Protein AF-0000000083613437 (afdb_homodimer)

Foldseek 3Di:
DQWQDDQFKIWGFQDLVCLVLQLVQQCDQVQCPFPQAHRNDSVSSNVVSVVQVVVVVVVFKTKTFMATNVVRGGFWIWMWHRDDLVQLETEIDPTTGRPVCPPHCRVLVVCLRVLCCSCPPSNGFKYKYKGWPPPVVVVVVCVQLPWDWDDKAFQPDQHPVRDGTIMTMTMDGNVCCVVSSVSSVVVSVD/DQWQDDQFKIWGFQDLVCLVLQLVQQCDQVQCVFPQAHRNDSVSSNVVSVVQVVVVVVVFKTKTFMATNVVRGGFWIWMWHRDDLVQLETEIDPTTGRPVCPPHCRVLVVCLRVLCCSCPPSNGFKYKYKGWPPPVVVVVVCVQLPWDWDDKAFQPDQHPVRDGTIMTMTMDGNVCCVVSSVSSVVVSVD

Solvent-accessible surface area (backbone atoms only — not comparable to full-atom values): 20168 Å² total; per-residue (Å²): 133,78,67,47,69,63,88,62,40,32,38,34,71,61,56,84,87,44,35,64,52,49,28,70,30,45,60,42,74,79,67,33,74,88,46,92,57,71,42,80,44,67,65,40,25,42,52,50,52,52,50,45,53,56,41,30,74,71,63,36,30,48,44,26,32,32,26,35,56,86,79,69,38,56,39,32,33,34,26,42,30,72,43,35,77,88,34,25,31,31,26,55,43,83,65,47,56,24,72,92,51,60,96,50,67,57,63,60,51,52,49,51,52,50,50,47,42,40,45,73,69,71,55,24,39,21,38,33,38,68,44,52,66,82,42,56,69,57,51,52,54,46,44,68,55,57,37,42,79,38,36,48,45,68,46,53,33,50,44,92,89,66,48,74,32,33,34,36,37,29,35,47,38,50,89,48,40,68,61,33,50,52,52,41,53,52,60,70,71,100,132,79,67,47,71,63,89,62,40,32,39,34,71,60,57,84,86,45,36,65,51,48,28,70,30,44,60,43,74,77,67,30,76,88,47,93,58,71,42,81,44,65,65,38,25,41,54,51,52,52,51,45,53,56,40,30,73,72,63,35,29,48,44,25,33,31,26,35,54,86,78,69,39,54,40,32,34,34,26,43,30,74,43,36,76,88,33,24,31,31,24,54,42,81,64,46,54,26,73,93,51,61,97,50,69,56,61,60,51,51,49,50,52,50,51,46,42,40,44,74,68,70,55,24,40,20,40,32,37,68,44,52,66,82,42,57,69,58,53,51,54,46,45,70,55,58,37,42,78,37,37,49,43,69,46,55,34,50,43,92,88,66,47,74,32,34,35,34,36,29,35,46,38,50,88,47,40,67,62,34,49,53,53,39,53,53,60,69,71,99

Secondary structure (DSSP, 8-state):
-PPEE-SSEEEEE--GGGHHHHHHHH--GGGGTTSS----SHHHHHHHHHHHHHHHHHTS-EEEEEEETTT--EEEEEEEEEEEGGGTEEEEEEEEE-GGGTTSSHHHHHHHHHHHIIIIIS--SEEEEEEETT-HHHHHHHHHTTPEEEEEEEEEEE-TTSPEEEEEEEEEETTTHHHHHHHHHHHHT-/-PPEE-SSEEEEE--GGGHHHHHHHH--GGGGTTSS----SHHHHHHHHHHHHHHHHHTS-EEEEEEETTT--EEEEEEEEEEEGGGTEEEEEEEEE-GGGTTSSHHHHHHHHHHHIIIIIS--SEEEEEEETT-HHHHHHHHHTTPEEEEEEEEEEE-TTSPEEEEEEEEEETTTHHHHHHHHHHHHT-

pLDDT: mean 97.39, std 2.94, range [73.75, 98.94]

Radius of gyration: 22.89 Å; Cα contacts (8 Å, |Δi|>4): 728; chains: 2; bounding box: 38×69×50 Å

Nearest PDB structures (foldseek):
  8gxk-assembly2_C  TM=9.327E-01  e=1.095E-20  Pseudomonas jinjuensis
  2z0z-assembly1_A-2  TM=9.202E-01  e=1.327E-20  Thermus thermophilus HB8
  3tcv-assembly1_A  TM=9.294E-01  e=7.991E-20  Brucella abortus 2308
  8gxj-assembly1_A  TM=9.369E-01  e=2.229E-19  Pseudomonas aeruginosa PAO1
  8gxf-assembly2_C  TM=9.349E-01  e=5.499E-18  Pseudomonas flexibilis

Sequence (380 aa):
MGALENELVKLRPMEKEQVEEIYLAARHNDIWTFMSIEIQTLEDAQKYVDSCLKLKDTGTEMPFVIIDQQTNEIIGATKLMDIQQSHKRGEIGFTWLTPNYWRTAVNTNCKYLLLTYCFEVLGWQRVQIKTDHENHRSQKAIERIGAKKEGILRNHMIRKNGTTRHTVMYSITSDEWPETKKHMEELLNRMGALENELVKLRPMEKEQVEEIYLAARHNDIWTFMSIEIQTLEDAQKYVDSCLKLKDTGTEMPFVIIDQQTNEIIGATKLMDIQQSHKRGEIGFTWLTPNYWRTAVNTNCKYLLLTYCFEVLGWQRVQIKTDHENHRSQKAIERIGAKKEGILRNHMIRKNGTTRHTVMYSITSDEWPETKKHMEELLNR

Organism: NCBI:txid2304605

Structure (mmCIF, N/CA/C/O backbone):
data_AF-0000000083613437-model_v1
#
loop_
_entity.id
_entity.type
_entity.pdbx_description
1 polymer N-acetyltransferase
#
loop_
_atom_site.group_PDB
_atom_site.id
_atom_site.type_symbol
_atom_site.label_atom_id
_atom_site.label_alt_id
_atom_site.label_comp_id
_atom_site.label_asym_id
_atom_site.label_entity_id
_atom_site.label_seq_id
_atom_site.pdbx_PDB_ins_code
_atom_site.Cartn_x
_atom_site.Cartn_y
_atom_site.Cartn_z
_atom_site.occupancy
_atom_site.B_iso_or_equiv
_atom_site.auth_seq_id
_atom_site.auth_comp_id
_atom_site.auth_asym_id
_atom_site.auth_atom_id
_atom_site.pdbx_PDB_model_num
ATOM 1 N N . MET A 1 1 ? 11.125 23 -4.586 1 73.75 1 MET A N 1
ATOM 2 C CA . MET A 1 1 ? 9.711 23.359 -4.43 1 73.75 1 MET A CA 1
ATOM 3 C C . MET A 1 1 ? 9.539 24.453 -3.387 1 73.75 1 MET A C 1
ATOM 5 O O . MET A 1 1 ? 10.227 24.453 -2.365 1 73.75 1 MET A O 1
ATOM 9 N N . GLY A 1 2 ? 8.742 25.469 -3.809 1 85.31 2 GLY A N 1
ATOM 10 C CA . GLY A 1 2 ? 8.508 26.547 -2.85 1 85.31 2 GLY A CA 1
ATOM 11 C C . GLY A 1 2 ? 7.496 26.172 -1.785 1 85.31 2 GLY A C 1
ATOM 12 O O . GLY A 1 2 ? 6.973 25.062 -1.776 1 85.31 2 GLY A O 1
ATOM 13 N N . ALA A 1 3 ? 7.32 26.984 -0.79 1 93.38 3 ALA A N 1
ATOM 14 C CA . ALA A 1 3 ? 6.332 26.781 0.271 1 93.38 3 ALA A CA 1
ATOM 15 C C . ALA A 1 3 ? 4.914 26.859 -0.283 1 93.38 3 ALA A C 1
ATOM 17 O O . ALA A 1 3 ? 4.652 27.578 -1.248 1 93.38 3 ALA A O 1
ATOM 18 N N . LEU A 1 4 ? 4.031 26 0.223 1 98 4 LEU A N 1
ATOM 19 C CA . LEU A 1 4 ? 2.59 26.109 0.027 1 98 4 LEU A CA 1
ATOM 20 C C . LEU A 1 4 ? 1.948 26.922 1.153 1 98 4 LEU A C 1
ATOM 22 O O . LEU A 1 4 ? 2.188 26.641 2.332 1 98 4 LEU A O 1
ATOM 26 N N . GLU A 1 5 ? 1.228 27.953 0.805 1 98.06 5 GLU A N 1
ATOM 27 C CA . GLU A 1 5 ? 0.753 28.75 1.928 1 98.06 5 GLU A CA 1
ATOM 28 C C . GLU A 1 5 ? -0.58 29.422 1.604 1 98.06 5 GLU A C 1
ATOM 30 O O . GLU A 1 5 ? -0.962 29.516 0.437 1 98.06 5 GLU A O 1
ATOM 35 N N . ASN A 1 6 ? -1.344 29.75 2.559 1 97.31 6 ASN A N 1
ATOM 36 C CA . ASN A 1 6 ? -2.492 30.641 2.557 1 97.31 6 ASN A CA 1
ATOM 37 C C . ASN A 1 6 ? -2.48 31.578 3.77 1 97.31 6 ASN A C 1
ATOM 39 O O . ASN A 1 6 ? -1.431 31.797 4.379 1 97.31 6 ASN A O 1
ATOM 43 N N . GLU A 1 7 ? -3.574 32.188 4.145 1 96.12 7 GLU A N 1
ATOM 44 C CA . GLU A 1 7 ? -3.604 33.219 5.184 1 96.12 7 GLU A CA 1
ATOM 45 C C . GLU A 1 7 ? -3.371 32.594 6.562 1 96.12 7 GLU A C 1
ATOM 47 O O . GLU A 1 7 ? -2.893 33.281 7.477 1 96.12 7 GLU A O 1
ATOM 52 N N . LEU A 1 8 ? -3.586 31.328 6.695 1 97.38 8 LEU A N 1
ATOM 53 C CA . LEU A 1 8 ? -3.609 30.719 8.016 1 97.38 8 LEU A CA 1
ATOM 54 C C . LEU A 1 8 ? -2.346 29.891 8.266 1 97.38 8 LEU A C 1
ATOM 56 O O . LEU A 1 8 ? -1.808 29.891 9.375 1 97.38 8 LEU A O 1
ATOM 60 N N . VAL A 1 9 ? -1.898 29.156 7.215 1 98.56 9 VAL A N 1
ATOM 61 C CA . VAL A 1 9 ? -0.792 28.234 7.445 1 98.56 9 VAL A CA 1
ATOM 62 C C . VAL A 1 9 ? 0.186 28.297 6.273 1 98.56 9 VAL A C 1
ATOM 64 O O . VAL A 1 9 ? -0.187 28.703 5.168 1 98.56 9 VAL A O 1
ATOM 67 N N . LYS A 1 10 ? 1.396 27.953 6.586 1 98.62 10 LYS A N 1
ATOM 68 C CA . LYS A 1 10 ? 2.475 27.781 5.617 1 98.62 10 LYS A CA 1
ATOM 69 C C . LYS A 1 10 ? 3.113 26.406 5.758 1 98.62 10 LYS A C 1
ATOM 71 O O . LYS A 1 10 ? 3.482 25.984 6.859 1 98.62 10 LYS A O 1
ATOM 76 N N . LEU A 1 11 ? 3.105 25.656 4.652 1 98.81 11 LEU A N 1
ATOM 77 C CA . LEU A 1 11 ? 3.832 24.406 4.586 1 98.81 11 LEU A CA 1
ATOM 78 C C . LEU A 1 11 ? 5.191 24.594 3.922 1 98.81 11 LEU A C 1
ATOM 80 O O . LEU A 1 11 ? 5.27 24.828 2.715 1 98.81 11 LEU A O 1
ATOM 84 N N . ARG A 1 12 ? 6.211 24.469 4.703 1 98.44 12 ARG A N 1
ATOM 85 C CA . ARG A 1 12 ? 7.578 24.609 4.211 1 98.44 12 ARG A CA 1
ATOM 86 C C . ARG A 1 12 ? 8.297 23.266 4.184 1 98.44 12 ARG A C 1
ATOM 88 O O . ARG A 1 12 ? 8.18 22.469 5.125 1 98.44 12 ARG A O 1
ATOM 95 N N . PRO A 1 13 ? 9.023 23.016 3.08 1 98.31 13 PRO A N 1
ATOM 96 C CA . PRO A 1 13 ? 9.828 21.797 3.119 1 98.31 13 PRO A CA 1
ATOM 97 C C . PRO A 1 13 ? 10.703 21.703 4.371 1 98.31 13 PRO A C 1
ATOM 99 O O . PRO A 1 13 ? 11.281 22.703 4.801 1 98.31 13 PRO A O 1
ATOM 102 N N . MET A 1 14 ? 10.75 20.562 4.98 1 98.5 14 MET A N 1
ATOM 103 C CA . MET A 1 14 ? 11.492 20.344 6.215 1 98.5 14 MET A CA 1
ATOM 104 C C . MET A 1 14 ? 12.992 20.484 5.984 1 98.5 14 MET A C 1
ATOM 106 O O . MET A 1 14 ? 13.516 20.016 4.973 1 98.5 14 MET A O 1
ATOM 110 N N . GLU A 1 15 ? 13.648 21.094 6.867 1 97.81 15 GLU A N 1
ATOM 111 C CA . GLU A 1 15 ? 15.094 21.281 6.805 1 97.81 15 GLU A CA 1
ATOM 112 C C . GLU A 1 15 ? 15.766 20.797 8.086 1 97.81 15 GLU A C 1
ATOM 114 O O . GLU A 1 15 ? 15.148 20.797 9.156 1 97.81 15 GLU A O 1
ATOM 119 N N . LYS A 1 16 ? 17 20.5 7.949 1 97.5 16 LYS A N 1
ATOM 120 C CA . LYS A 1 16 ? 17.781 19.938 9.055 1 97.5 16 LYS A CA 1
ATOM 121 C C . LYS A 1 16 ? 17.875 20.922 10.211 1 97.5 16 LYS A C 1
ATOM 123 O O . LYS A 1 16 ? 17.922 20.531 11.375 1 97.5 16 LYS A O 1
ATOM 128 N N . GLU A 1 17 ? 17.828 22.156 9.945 1 97.81 17 GLU A N 1
ATOM 129 C CA . GLU A 1 17 ? 18.062 23.203 10.938 1 97.81 17 GLU A CA 1
ATOM 130 C C . GLU A 1 17 ? 16.844 23.406 11.828 1 97.81 17 GLU A C 1
ATOM 132 O O . GLU A 1 17 ? 16.922 24.094 12.852 1 97.81 17 GLU A O 1
ATOM 137 N N . GLN A 1 18 ? 15.773 22.719 11.531 1 98.56 18 GLN A N 1
ATOM 138 C CA . GLN A 1 18 ? 14.508 23 12.211 1 98.56 18 GLN A CA 1
ATOM 139 C C . GLN A 1 18 ? 14.289 22.016 13.367 1 98.56 18 GLN A C 1
ATOM 141 O O . GLN A 1 18 ? 13.195 21.969 13.945 1 98.56 18 GLN A O 1
ATOM 146 N N . VAL A 1 19 ? 15.273 21.281 13.758 1 98.75 19 VAL A N 1
ATOM 147 C CA . VAL A 1 19 ? 15.148 20.203 14.727 1 98.75 19 VAL A CA 1
ATOM 148 C C . VAL A 1 19 ? 14.633 20.75 16.047 1 98.75 19 VAL A C 1
ATOM 150 O O . VAL A 1 19 ? 13.695 20.203 16.641 1 98.75 19 VAL A O 1
ATOM 153 N N . GLU A 1 20 ? 15.188 21.828 16.531 1 98.62 20 GLU A N 1
ATOM 154 C CA . GLU A 1 20 ? 14.812 22.375 17.828 1 98.62 20 GLU A CA 1
ATOM 155 C C . GLU A 1 20 ? 13.375 22.891 17.812 1 98.62 20 GLU A C 1
ATOM 157 O O . GLU A 1 20 ? 12.617 22.672 18.766 1 98.62 20 GLU A O 1
ATOM 162 N N . GLU A 1 21 ? 13.016 23.578 16.812 1 98.75 21 GLU A N 1
ATOM 163 C CA . GLU A 1 21 ? 11.656 24.094 16.688 1 98.75 21 GLU A CA 1
ATOM 164 C C . GLU A 1 21 ? 10.648 22.938 16.578 1 98.75 21 GLU A C 1
ATOM 166 O O . GLU A 1 21 ? 9.562 23.016 17.156 1 98.75 21 GLU A O 1
ATOM 171 N N . ILE A 1 22 ? 11.031 21.922 15.852 1 98.81 22 ILE A N 1
ATOM 172 C CA . ILE A 1 22 ? 10.172 20.75 15.719 1 98.81 22 ILE A CA 1
ATOM 173 C C . ILE A 1 22 ? 10.023 20.062 17.078 1 98.81 22 ILE A C 1
ATOM 175 O O . ILE A 1 22 ? 8.922 19.656 17.453 1 98.81 22 ILE A O 1
ATOM 179 N N . TYR A 1 23 ? 11.109 19.969 17.797 1 98.81 23 TYR A N 1
ATOM 180 C CA . TYR A 1 23 ? 11.062 19.344 19.125 1 98.81 23 TYR A CA 1
ATOM 181 C C . TYR A 1 23 ? 10.094 20.094 20.031 1 98.81 23 TYR A C 1
ATOM 183 O O . TYR A 1 23 ? 9.273 19.469 20.719 1 98.81 23 TYR A O 1
ATOM 191 N N . LEU A 1 24 ? 10.18 21.391 20.016 1 98.31 24 LEU A N 1
ATOM 192 C CA . LEU A 1 24 ? 9.328 22.203 20.875 1 98.31 24 LEU A CA 1
ATOM 193 C C . LEU A 1 24 ? 7.855 21.969 20.562 1 98.31 24 LEU A C 1
ATOM 195 O O . LEU A 1 24 ? 7.027 21.906 21.469 1 98.31 24 LEU A O 1
ATOM 199 N N . ALA A 1 25 ? 7.547 21.812 19.328 1 98.56 25 ALA A N 1
ATOM 200 C CA . ALA A 1 25 ? 6.164 21.594 18.906 1 98.56 25 ALA A CA 1
ATOM 201 C C . ALA A 1 25 ? 5.719 20.172 19.172 1 98.56 25 ALA A C 1
ATOM 203 O O . ALA A 1 25 ? 4.527 19.906 19.375 1 98.56 25 ALA A O 1
ATOM 204 N N . ALA A 1 26 ? 6.633 19.25 19.219 1 98.5 26 ALA A N 1
ATOM 205 C CA . ALA A 1 26 ? 6.312 17.828 19.156 1 98.5 26 ALA A CA 1
ATOM 206 C C . ALA A 1 26 ? 6.367 17.188 20.531 1 98.5 26 ALA A C 1
ATOM 208 O O . ALA A 1 26 ? 5.887 16.062 20.719 1 98.5 26 ALA A O 1
ATOM 209 N N . ARG A 1 27 ? 6.91 17.828 21.484 1 96.56 27 ARG A N 1
ATOM 210 C CA . ARG A 1 27 ? 7.254 17.25 22.781 1 96.56 27 ARG A CA 1
ATOM 211 C C . ARG A 1 27 ? 6.012 17.078 23.656 1 96.56 27 ARG A C 1
ATOM 213 O O . ARG A 1 27 ? 6.012 17.484 24.812 1 96.56 27 ARG A O 1
ATOM 220 N N . HIS A 1 28 ? 4.902 16.688 23.109 1 96.94 28 HIS A N 1
ATOM 221 C CA . HIS A 1 28 ? 3.654 16.344 23.781 1 96.94 28 HIS A CA 1
ATOM 222 C C . HIS A 1 28 ? 3.273 14.891 23.531 1 96.94 28 HIS A C 1
ATOM 224 O O . HIS A 1 28 ? 3.008 14.5 22.391 1 96.94 28 HIS A O 1
ATOM 230 N N . ASN A 1 29 ? 3.143 14.156 24.516 1 95.19 29 ASN A N 1
ATOM 231 C CA . ASN A 1 29 ? 2.945 12.719 24.438 1 95.19 29 ASN A CA 1
ATOM 232 C C . ASN A 1 29 ? 1.658 12.375 23.688 1 95.19 29 ASN A C 1
ATOM 234 O O . ASN A 1 29 ? 1.598 11.367 22.969 1 95.19 29 ASN A O 1
ATOM 238 N N . ASP A 1 30 ? 0.678 13.172 23.828 1 95.38 30 ASP A N 1
ATOM 239 C CA . ASP A 1 30 ? -0.636 12.875 23.25 1 95.38 30 ASP A CA 1
ATOM 240 C C . ASP A 1 30 ? -0.58 12.836 21.734 1 95.38 30 ASP A C 1
ATOM 242 O O . ASP A 1 30 ? -1.428 12.211 21.094 1 95.38 30 ASP A O 1
ATOM 246 N N . ILE A 1 31 ? 0.417 13.523 21.141 1 97.06 31 ILE A N 1
ATOM 247 C CA . ILE A 1 31 ? 0.56 13.586 19.703 1 97.06 31 ILE A CA 1
ATOM 248 C C . ILE A 1 31 ? 0.788 12.18 19.141 1 97.06 31 ILE A C 1
ATOM 250 O O . ILE A 1 31 ? 0.339 11.867 18.031 1 97.06 31 ILE A O 1
ATOM 254 N N . TRP A 1 32 ? 1.319 11.336 19.891 1 96.69 32 TRP A N 1
ATOM 255 C CA . TRP A 1 32 ? 1.973 10.164 19.312 1 96.69 32 TRP A CA 1
ATOM 256 C C . TRP A 1 32 ? 1.159 8.898 19.578 1 96.69 32 TRP A C 1
ATOM 258 O O . TRP A 1 32 ? 1.621 7.789 19.297 1 96.69 32 TRP A O 1
ATOM 268 N N . THR A 1 33 ? -0.128 9.086 20.047 1 94.12 33 THR A N 1
ATOM 269 C CA . THR A 1 33 ? -1.001 7.984 20.438 1 94.12 33 THR A CA 1
ATOM 270 C C . THR A 1 33 ? -1.174 6.996 19.281 1 94.12 33 THR A C 1
ATOM 272 O O . THR A 1 33 ? -1.085 5.781 19.484 1 94.12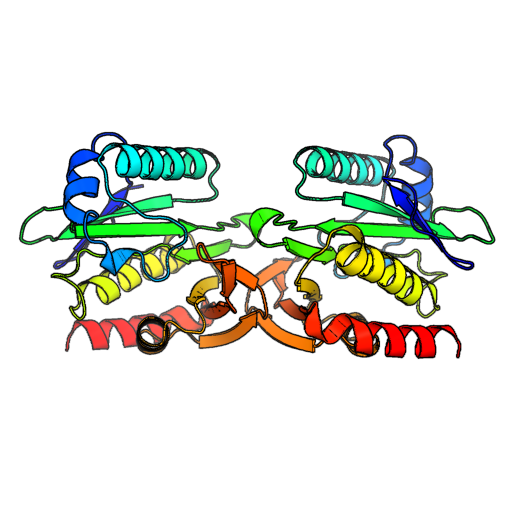 33 THR A O 1
ATOM 275 N N . PHE A 1 34 ? -1.336 7.461 18.078 1 94.5 34 PHE A N 1
ATOM 276 C CA . PHE A 1 34 ? -1.64 6.594 16.953 1 94.5 34 PHE A CA 1
ATOM 277 C C . PHE A 1 34 ? -0.486 6.578 15.953 1 94.5 34 PHE A C 1
ATOM 279 O O . PHE A 1 34 ? -0.646 6.133 14.82 1 94.5 34 PHE A O 1
ATOM 286 N N . MET A 1 35 ? 0.663 7.109 16.391 1 95.19 35 MET A N 1
ATOM 287 C CA . MET A 1 35 ? 1.799 7.188 15.477 1 95.19 35 MET A CA 1
ATOM 288 C C . MET A 1 35 ? 2.822 6.102 15.781 1 95.19 35 MET A C 1
ATOM 290 O O . MET A 1 35 ? 2.848 5.559 16.891 1 95.19 35 MET A O 1
ATOM 294 N N . SER A 1 36 ? 3.658 5.824 14.844 1 93.06 36 SER A N 1
ATOM 295 C CA . SER A 1 36 ? 4.621 4.734 14.961 1 93.06 36 SER A CA 1
ATOM 296 C C . SER A 1 36 ? 5.875 5.18 15.703 1 93.06 36 SER A C 1
ATOM 298 O O . SER A 1 36 ? 6.715 4.355 16.062 1 93.06 36 SER A O 1
ATOM 300 N N . ILE A 1 37 ? 6.02 6.457 15.875 1 94.19 37 ILE A N 1
ATOM 301 C CA . ILE A 1 37 ? 7.156 6.988 16.609 1 94.19 37 ILE A CA 1
ATOM 302 C C . ILE A 1 37 ? 6.664 7.828 17.797 1 94.19 37 ILE A C 1
ATOM 304 O O . ILE A 1 37 ? 5.461 8.062 17.938 1 94.19 37 ILE A O 1
ATOM 308 N N . GLU A 1 38 ? 7.598 8.219 18.594 1 95.69 38 GLU A N 1
ATOM 309 C CA . GLU A 1 38 ? 7.371 9.195 19.656 1 95.69 38 GLU A CA 1
ATOM 310 C C . GLU A 1 38 ? 8.57 10.125 19.812 1 95.69 38 GLU A C 1
ATOM 312 O O . GLU A 1 38 ? 9.719 9.695 19.703 1 95.69 38 GLU A O 1
ATOM 317 N N . ILE A 1 39 ? 8.289 11.328 20.031 1 97.75 39 ILE A N 1
ATOM 318 C CA . ILE A 1 39 ? 9.336 12.312 20.281 1 97.75 39 ILE A CA 1
ATOM 319 C C . ILE A 1 39 ? 9.234 12.828 21.703 1 97.75 39 ILE A C 1
ATOM 321 O O . ILE A 1 39 ? 8.281 13.523 22.062 1 97.75 39 ILE A O 1
ATOM 325 N N . GLN A 1 40 ? 10.219 12.477 22.469 1 96.44 40 GLN A N 1
ATOM 326 C CA . GLN A 1 40 ? 10.258 12.875 23.875 1 96.44 40 GLN A CA 1
ATOM 327 C C . GLN A 1 40 ? 11.508 13.688 24.188 1 96.44 40 GLN A C 1
ATOM 329 O O . GLN A 1 40 ? 11.547 14.43 25.172 1 96.44 40 GLN A O 1
ATOM 334 N N . THR A 1 41 ? 12.492 13.516 23.391 1 98.06 41 THR A N 1
ATOM 335 C CA . THR A 1 41 ? 13.758 14.211 23.578 1 98.06 41 THR A CA 1
ATOM 336 C C . THR A 1 41 ? 14.18 14.93 22.297 1 98.06 41 THR A C 1
ATOM 338 O O . THR A 1 41 ? 13.617 14.688 21.234 1 98.06 41 THR A O 1
ATOM 341 N N . LEU A 1 42 ? 15.125 15.758 22.516 1 98.25 42 LEU A N 1
ATOM 342 C CA . LEU A 1 42 ? 15.695 16.422 21.344 1 98.25 42 LEU A CA 1
ATOM 343 C C . LEU A 1 42 ? 16.328 15.414 20.391 1 98.25 42 LEU A C 1
ATOM 345 O O . LEU A 1 42 ? 16.266 15.602 19.172 1 98.25 42 LEU A O 1
ATOM 349 N N . GLU A 1 43 ? 16.891 14.398 20.938 1 98.31 43 GLU A N 1
ATOM 350 C CA . GLU A 1 43 ? 17.469 13.336 20.125 1 98.31 43 GLU A CA 1
ATOM 351 C C . GLU A 1 43 ? 16.422 12.617 19.297 1 98.31 43 GLU A C 1
ATOM 353 O O . GLU A 1 43 ? 16.656 12.273 18.141 1 98.31 43 GLU A O 1
ATOM 358 N N . ASP A 1 44 ? 15.266 12.398 19.891 1 98.31 44 ASP A N 1
ATOM 359 C CA . ASP A 1 44 ? 14.156 11.812 19.141 1 98.31 44 ASP A CA 1
ATOM 360 C C . ASP A 1 44 ? 13.781 12.672 17.938 1 98.31 44 ASP A C 1
ATOM 362 O O . ASP A 1 44 ? 13.547 12.156 16.844 1 98.31 44 ASP A O 1
ATOM 366 N N . ALA A 1 45 ? 13.727 13.953 18.203 1 98.69 45 ALA A N 1
ATOM 367 C CA . ALA A 1 45 ? 13.383 14.898 17.141 1 98.69 45 ALA A CA 1
ATOM 368 C C . ALA A 1 45 ? 14.43 14.867 16.031 1 98.69 45 ALA A C 1
ATOM 370 O O . ALA A 1 45 ? 14.086 14.922 14.844 1 98.69 45 ALA A O 1
ATOM 371 N N . GLN A 1 46 ? 15.664 14.789 16.422 1 98.69 46 GLN A N 1
ATOM 372 C CA . GLN A 1 46 ? 16.75 14.711 15.453 1 98.69 46 GLN A CA 1
ATOM 373 C C . GLN A 1 46 ? 16.609 13.461 14.586 1 98.69 46 GLN A C 1
ATOM 375 O O . GLN A 1 46 ? 16.75 13.523 13.359 1 98.69 46 GLN A O 1
ATOM 380 N N . LYS A 1 47 ? 16.406 12.352 15.195 1 98.31 47 LYS A N 1
ATOM 381 C CA . LYS A 1 47 ? 16.219 11.094 14.477 1 98.31 47 LYS A CA 1
ATOM 382 C C . LYS A 1 47 ? 15.047 11.188 13.508 1 98.31 47 LYS A C 1
ATOM 384 O O . LYS A 1 47 ? 15.117 10.695 12.383 1 98.31 47 LYS A O 1
ATOM 389 N N . TYR A 1 48 ? 13.977 11.797 14.008 1 98.5 48 TYR A N 1
ATOM 390 C CA . TYR A 1 48 ? 12.773 11.984 13.203 1 98.5 48 TYR A CA 1
ATOM 391 C C . TYR A 1 48 ? 13.078 12.812 11.961 1 98.5 48 TYR A C 1
ATOM 393 O O . TYR A 1 48 ? 12.773 12.398 10.836 1 98.5 48 TYR A O 1
ATOM 401 N N . VAL A 1 49 ? 13.734 13.914 12.109 1 98.75 49 VAL A N 1
ATOM 402 C CA . VAL A 1 49 ? 14.062 14.82 11.008 1 98.75 49 VAL A CA 1
ATOM 403 C C . VAL A 1 49 ? 15.023 14.133 10.047 1 98.75 49 VAL A C 1
ATOM 405 O O . VAL A 1 49 ? 14.836 14.18 8.828 1 98.75 49 VAL A O 1
ATOM 408 N N . ASP A 1 50 ? 16.016 13.469 10.602 1 98.5 50 ASP A N 1
ATOM 409 C CA . ASP A 1 50 ? 17 12.766 9.773 1 98.5 50 ASP A CA 1
ATOM 410 C C . ASP A 1 50 ? 16.328 11.703 8.914 1 98.5 50 ASP A C 1
ATOM 412 O O . ASP A 1 50 ? 16.656 11.539 7.734 1 98.5 50 ASP A O 1
ATOM 416 N N . SER A 1 51 ? 15.422 11.016 9.5 1 97.88 51 SER A N 1
ATOM 417 C CA . SER A 1 51 ? 14.703 9.969 8.773 1 97.88 51 SER A CA 1
ATOM 418 C C . SER A 1 51 ? 13.859 10.562 7.648 1 97.88 51 SER A C 1
ATOM 420 O O . SER A 1 51 ? 13.828 10.031 6.539 1 97.88 51 SER A O 1
ATOM 422 N N . CYS A 1 52 ? 13.172 11.609 7.98 1 97.94 52 CYS A N 1
ATOM 423 C CA . CYS A 1 52 ? 12.359 12.289 6.977 1 97.94 52 CYS A CA 1
ATOM 424 C C . CYS A 1 52 ? 13.211 12.734 5.793 1 97.94 52 CYS A C 1
ATOM 426 O O . CYS A 1 52 ? 12.836 12.508 4.641 1 97.94 52 CYS A O 1
ATOM 428 N N . LEU A 1 53 ? 14.32 13.312 6.047 1 97.81 53 LEU A N 1
ATOM 429 C CA . LEU A 1 53 ? 15.164 13.883 5 1 97.81 53 LEU A CA 1
ATOM 430 C C . LEU A 1 53 ? 15.836 12.781 4.188 1 97.81 53 LEU A C 1
ATOM 432 O O . LEU A 1 53 ? 16.047 12.938 2.982 1 97.81 53 LEU A O 1
ATOM 436 N N . LYS A 1 54 ? 16.188 11.695 4.828 1 97 54 LYS A N 1
ATOM 437 C CA . LYS A 1 54 ? 16.719 10.539 4.105 1 97 54 LYS A CA 1
ATOM 438 C C . LYS A 1 54 ? 15.719 10.008 3.088 1 97 54 LYS A C 1
ATOM 440 O O . LYS A 1 54 ? 16.078 9.711 1.948 1 97 54 LYS A O 1
ATOM 445 N N . LEU A 1 55 ? 14.484 9.914 3.486 1 95.38 55 LEU A N 1
ATOM 446 C CA . LEU A 1 55 ? 13.445 9.398 2.598 1 95.38 55 LEU A CA 1
ATOM 447 C C . LEU A 1 55 ? 13.102 10.422 1.518 1 95.38 55 LEU A C 1
ATOM 449 O O . LEU A 1 55 ? 12.742 10.047 0.398 1 95.38 55 LEU A O 1
ATOM 453 N N . LYS A 1 56 ? 13.18 11.68 1.867 1 95.94 56 LYS A N 1
ATOM 454 C CA . LYS A 1 56 ? 13.039 12.727 0.858 1 95.94 56 LYS A CA 1
ATOM 455 C C . LYS A 1 56 ? 14.031 12.516 -0.288 1 95.94 56 LYS A C 1
ATOM 457 O O . LYS A 1 56 ? 13.664 12.664 -1.458 1 95.94 56 LYS A O 1
ATOM 462 N N . ASP A 1 57 ? 15.242 12.133 0.025 1 94.31 57 ASP A N 1
ATOM 463 C CA . ASP A 1 57 ? 16.312 11.984 -0.956 1 94.31 57 ASP A CA 1
ATOM 464 C C . ASP A 1 57 ? 16.016 10.828 -1.915 1 94.31 57 ASP A C 1
ATOM 466 O O . ASP A 1 57 ? 16.5 10.82 -3.047 1 94.31 57 ASP A O 1
ATOM 470 N N . THR A 1 58 ? 15.195 9.898 -1.476 1 92.81 58 THR A N 1
ATOM 471 C CA . THR A 1 58 ? 14.828 8.781 -2.336 1 92.81 58 THR A CA 1
ATOM 472 C C . THR A 1 58 ? 13.75 9.188 -3.328 1 92.81 58 THR A C 1
ATOM 474 O O . THR A 1 58 ? 13.477 8.469 -4.293 1 92.81 58 THR A O 1
ATOM 477 N N . GLY A 1 59 ? 13.102 10.305 -3.074 1 93.94 59 GLY A N 1
ATOM 478 C CA . GLY A 1 59 ? 12.023 10.773 -3.938 1 93.94 59 GLY A CA 1
ATOM 479 C C . GLY A 1 59 ? 10.68 10.164 -3.598 1 93.94 59 GLY A C 1
ATOM 480 O O . GLY A 1 59 ? 9.68 10.453 -4.254 1 93.94 59 GLY A O 1
ATOM 481 N N . THR A 1 60 ? 10.664 9.406 -2.535 1 95.44 60 THR A N 1
ATOM 482 C CA . THR A 1 60 ? 9.438 8.688 -2.209 1 95.44 60 THR A CA 1
ATOM 483 C C . THR A 1 60 ? 8.625 9.445 -1.167 1 95.44 60 THR A C 1
ATOM 485 O O . THR A 1 60 ? 7.461 9.125 -0.916 1 95.44 60 THR A O 1
ATOM 488 N N . GLU A 1 61 ? 9.266 10.492 -0.564 1 98 61 GLU A N 1
ATOM 489 C CA . GLU A 1 61 ? 8.555 11.32 0.408 1 98 61 GLU A CA 1
ATOM 490 C C . GLU A 1 61 ? 8.93 12.789 0.256 1 98 61 GLU A C 1
ATOM 492 O O . GLU A 1 61 ? 9.984 13.117 -0.287 1 98 61 GLU A O 1
ATOM 497 N N . MET A 1 62 ? 8.086 13.625 0.654 1 98.12 62 MET A N 1
ATOM 498 C CA . MET A 1 62 ? 8.281 15.062 0.754 1 98.12 62 MET A CA 1
ATOM 499 C C . MET A 1 62 ? 7.754 15.594 2.084 1 98.12 62 MET A C 1
ATOM 501 O O . MET A 1 62 ? 6.578 15.945 2.197 1 98.12 62 MET A O 1
ATOM 505 N N . PRO A 1 63 ? 8.648 15.703 3.08 1 98.62 63 PRO A N 1
ATOM 506 C CA . PRO A 1 63 ? 8.211 16.172 4.395 1 98.62 63 PRO A CA 1
ATOM 507 C C . PRO A 1 63 ? 8.094 17.703 4.465 1 98.62 63 PRO A C 1
ATOM 509 O O . PRO A 1 63 ? 8.914 18.406 3.883 1 98.62 63 PRO A O 1
ATOM 512 N N . PHE A 1 64 ? 7.066 18.172 5.152 1 98.81 64 PHE A N 1
ATOM 513 C CA . PHE A 1 64 ? 6.816 19.594 5.387 1 98.81 64 PHE A CA 1
ATOM 514 C C . PHE A 1 64 ? 6.68 19.891 6.875 1 98.81 64 PHE A C 1
ATOM 516 O O . PHE A 1 64 ? 6.113 19.078 7.621 1 98.81 64 PHE A O 1
ATOM 523 N N . VAL A 1 65 ? 7.168 21.031 7.266 1 98.88 65 VAL A N 1
ATOM 524 C CA . VAL A 1 65 ? 6.75 21.578 8.555 1 98.88 65 VAL A CA 1
ATOM 525 C C . VAL A 1 65 ? 5.543 22.5 8.359 1 98.88 65 VAL A C 1
ATOM 527 O O . VAL A 1 65 ? 5.402 23.141 7.312 1 98.88 65 VAL A O 1
ATOM 530 N N . ILE A 1 66 ? 4.703 22.469 9.328 1 98.94 66 ILE A N 1
ATOM 531 C CA . ILE A 1 66 ? 3.527 23.328 9.352 1 98.94 66 ILE A CA 1
ATOM 532 C C . ILE A 1 66 ? 3.809 24.578 10.195 1 98.94 66 ILE A C 1
ATOM 534 O O . ILE A 1 66 ? 4.117 24.469 11.383 1 98.94 66 ILE A O 1
ATOM 538 N N . ILE A 1 67 ? 3.697 25.719 9.602 1 98.81 67 ILE A N 1
ATOM 539 C CA . ILE A 1 67 ? 3.996 26.969 10.273 1 98.81 67 ILE A CA 1
ATOM 540 C C . ILE A 1 67 ? 2.719 27.797 10.414 1 98.81 67 ILE A C 1
ATOM 542 O O . ILE A 1 67 ? 1.968 27.969 9.445 1 98.81 67 ILE A O 1
ATOM 546 N N . ASP A 1 68 ? 2.449 28.25 11.625 1 98.56 68 ASP A N 1
ATOM 547 C CA . ASP A 1 68 ? 1.354 29.188 11.867 1 98.56 68 ASP A CA 1
ATOM 548 C C . ASP A 1 68 ? 1.681 30.578 11.32 1 98.56 68 ASP A C 1
ATOM 550 O O . ASP A 1 68 ? 2.674 31.188 11.719 1 98.56 68 ASP A O 1
ATOM 554 N N . GLN A 1 69 ? 0.832 31.094 10.43 1 97.69 69 GLN A N 1
ATOM 555 C CA . GLN A 1 69 ? 1.129 32.375 9.766 1 97.69 69 GLN A CA 1
ATOM 556 C C . GLN A 1 69 ? 1.078 33.531 10.75 1 97.69 69 GLN A C 1
ATOM 558 O O . GLN A 1 69 ? 1.733 34.562 10.547 1 97.69 69 GLN A O 1
ATOM 563 N N . GLN A 1 70 ? 0.359 33.406 11.805 1 96.88 70 GLN A N 1
ATOM 564 C CA . GLN A 1 70 ? 0.228 34.469 12.781 1 96.88 70 GLN A CA 1
ATOM 565 C C . GLN A 1 70 ? 1.453 34.562 13.688 1 96.88 70 GLN A C 1
ATOM 567 O O . GLN A 1 70 ? 1.996 35.625 13.922 1 96.88 70 GLN A O 1
ATOM 572 N N . THR A 1 71 ? 1.975 33.438 14.172 1 97.56 71 THR A N 1
ATOM 573 C CA . THR A 1 71 ? 3.062 33.438 15.141 1 97.56 71 THR A CA 1
ATOM 574 C C . THR A 1 71 ? 4.395 33.156 14.453 1 97.56 71 THR A C 1
ATOM 576 O O . THR A 1 71 ? 5.461 33.344 15.047 1 97.56 71 THR A O 1
ATOM 579 N N . ASN A 1 72 ? 4.34 32.594 13.242 1 98 72 ASN A N 1
ATOM 580 C CA . ASN A 1 72 ? 5.512 32.156 12.484 1 98 72 ASN A CA 1
ATOM 581 C C . ASN A 1 72 ? 6.254 31.031 13.18 1 98 72 ASN A C 1
ATOM 583 O O . ASN A 1 72 ? 7.461 30.859 12.984 1 98 72 ASN A O 1
ATOM 587 N N . GLU A 1 73 ? 5.566 30.281 13.977 1 98.5 73 GLU A N 1
ATOM 588 C CA . GLU A 1 73 ? 6.141 29.141 14.68 1 98.5 73 GLU A CA 1
ATOM 589 C C . GLU A 1 73 ? 5.781 27.828 13.992 1 98.5 73 GLU A C 1
ATOM 591 O O . GLU A 1 73 ? 4.688 27.688 13.445 1 98.5 73 GLU A O 1
ATOM 596 N N . ILE A 1 74 ? 6.734 26.875 14.078 1 98.81 74 ILE A N 1
ATOM 597 C CA . ILE A 1 74 ? 6.402 25.516 13.664 1 98.81 74 ILE A CA 1
ATOM 598 C C . ILE A 1 74 ? 5.426 24.906 14.664 1 98.81 74 ILE A C 1
ATOM 600 O O . ILE A 1 74 ? 5.695 24.859 15.867 1 98.81 74 ILE A O 1
ATOM 604 N N . ILE A 1 75 ? 4.277 24.406 14.195 1 98.88 75 ILE A N 1
ATOM 605 C CA . ILE A 1 75 ? 3.238 23.922 15.086 1 98.88 75 ILE A CA 1
ATOM 606 C C . ILE A 1 75 ? 2.9 22.469 14.742 1 98.88 75 ILE A C 1
ATOM 608 O O . ILE A 1 75 ? 1.972 21.891 15.312 1 98.88 75 ILE A O 1
ATOM 612 N N . GLY A 1 76 ? 3.617 21.844 13.789 1 98.81 76 GLY A N 1
ATOM 613 C CA . GLY A 1 76 ? 3.391 20.469 13.359 1 98.81 76 GLY A CA 1
ATOM 614 C C . GLY A 1 76 ? 4.172 20.094 12.117 1 98.81 76 GLY A C 1
ATOM 615 O O . GLY A 1 76 ? 5.047 20.844 11.68 1 98.81 76 GLY A O 1
ATOM 616 N N . ALA A 1 77 ? 3.869 18.953 11.586 1 98.81 77 ALA A N 1
ATOM 617 C CA . ALA A 1 77 ? 4.469 18.484 10.344 1 98.81 77 ALA A CA 1
ATOM 618 C C . ALA A 1 77 ? 3.52 17.547 9.602 1 98.81 77 ALA A C 1
ATOM 620 O O . ALA A 1 77 ? 2.543 17.062 10.18 1 98.81 77 ALA A O 1
ATOM 621 N N . THR A 1 78 ? 3.756 17.391 8.352 1 98.75 78 THR A N 1
ATOM 622 C CA . THR A 1 78 ? 3.045 16.5 7.453 1 98.75 78 THR A CA 1
ATOM 623 C C . THR A 1 78 ? 3.932 16.094 6.277 1 98.75 78 THR A C 1
ATOM 625 O O . THR A 1 78 ? 5.07 16.562 6.164 1 98.75 78 THR A O 1
ATOM 628 N N . LYS A 1 79 ? 3.49 15.148 5.508 1 98.38 79 LYS A N 1
ATOM 629 C CA . LYS A 1 79 ? 4.336 14.781 4.375 1 98.38 79 LYS A CA 1
ATOM 630 C C . LYS A 1 79 ? 3.512 14.148 3.26 1 98.38 79 LYS A C 1
ATOM 632 O O . LYS A 1 79 ? 2.41 13.648 3.5 1 98.38 79 LYS A O 1
ATOM 637 N N . LEU A 1 80 ? 3.979 14.328 2.059 1 98.69 80 LEU A N 1
ATOM 638 C CA . LEU A 1 80 ? 3.643 13.398 0.988 1 98.69 80 LEU A CA 1
ATOM 639 C C . LEU A 1 80 ? 4.488 12.133 1.084 1 98.69 80 LEU A C 1
ATOM 641 O O . LEU A 1 80 ? 5.711 12.203 1.224 1 98.69 80 LEU A O 1
ATOM 645 N N . MET A 1 81 ? 3.85 11 1.076 1 98.19 81 MET A N 1
ATOM 646 C CA . MET A 1 81 ? 4.57 9.734 1.234 1 98.19 81 MET A CA 1
ATOM 647 C C . MET A 1 81 ? 4.023 8.672 0.284 1 98.19 81 MET A C 1
ATOM 649 O O . MET A 1 81 ? 3 8.891 -0.367 1 98.19 81 MET A O 1
ATOM 653 N N . ASP A 1 82 ? 4.789 7.578 0.166 1 97.62 82 ASP A N 1
ATOM 654 C CA . ASP A 1 82 ? 4.41 6.504 -0.746 1 97.62 82 ASP A CA 1
ATOM 655 C C . ASP A 1 82 ? 4.188 7.039 -2.16 1 97.62 82 ASP A C 1
ATOM 657 O O . ASP A 1 82 ? 3.188 6.707 -2.801 1 97.62 82 ASP A O 1
ATOM 661 N N . ILE A 1 83 ? 5.059 7.941 -2.58 1 98.31 83 ILE A N 1
ATOM 662 C CA . ILE A 1 83 ? 4.93 8.586 -3.883 1 98.31 83 ILE A CA 1
ATOM 663 C C . ILE A 1 83 ? 5.281 7.594 -4.988 1 98.31 83 ILE A C 1
ATOM 665 O O . ILE A 1 83 ? 6.344 6.965 -4.953 1 98.31 83 ILE A O 1
ATOM 669 N N . GLN A 1 84 ? 4.379 7.371 -5.863 1 97.88 84 GLN A N 1
ATOM 670 C CA . GLN A 1 84 ? 4.598 6.59 -7.074 1 97.88 84 GLN A CA 1
ATOM 671 C C . GLN A 1 84 ? 4.406 7.445 -8.32 1 97.88 84 GLN A C 1
ATOM 673 O O . GLN A 1 84 ? 3.301 7.523 -8.867 1 97.88 84 GLN A O 1
ATOM 678 N N . GLN A 1 85 ? 5.527 7.973 -8.766 1 96.62 85 GLN A N 1
ATOM 679 C CA . GLN A 1 85 ? 5.48 8.945 -9.859 1 96.62 85 GLN A CA 1
ATOM 680 C C . GLN A 1 85 ? 4.898 8.32 -11.125 1 96.62 85 GLN A C 1
ATOM 682 O O . GLN A 1 85 ? 4.109 8.961 -11.828 1 96.62 85 GLN A O 1
ATOM 687 N N . SER A 1 86 ? 5.23 7.086 -11.414 1 96.38 86 SER A N 1
ATOM 688 C CA . SER A 1 86 ? 4.797 6.426 -12.648 1 96.38 86 SER A CA 1
ATOM 689 C C . SER A 1 86 ? 3.287 6.207 -12.656 1 96.38 86 SER A C 1
ATOM 691 O O . SER A 1 86 ? 2.68 6.082 -13.719 1 96.38 86 SER A O 1
ATOM 693 N N . HIS A 1 87 ? 2.711 6.191 -11.492 1 98.31 87 HIS A N 1
ATOM 694 C CA . HIS A 1 87 ? 1.271 5.98 -11.383 1 98.31 87 HIS A CA 1
ATOM 695 C C . HIS A 1 87 ? 0.558 7.254 -10.945 1 98.31 87 HIS A C 1
ATOM 697 O O . HIS A 1 87 ? -0.64 7.23 -10.656 1 98.31 87 HIS A O 1
ATOM 703 N N . LYS A 1 88 ? 1.346 8.336 -10.766 1 98.31 88 LYS A N 1
ATOM 704 C CA . LYS A 1 88 ? 0.805 9.656 -10.461 1 98.31 88 LYS A CA 1
ATOM 705 C C . LYS A 1 88 ? -0.076 9.609 -9.211 1 98.31 88 LYS A C 1
ATOM 707 O O . LYS A 1 88 ? -1.222 10.062 -9.242 1 98.31 88 LYS A O 1
ATOM 712 N N . ARG A 1 89 ? 0.516 9.102 -8.188 1 98.81 89 ARG A N 1
ATOM 713 C CA . ARG A 1 89 ? -0.245 8.984 -6.945 1 98.81 89 ARG A CA 1
ATOM 714 C C . ARG A 1 89 ? 0.674 9.047 -5.73 1 98.81 89 ARG A C 1
ATOM 716 O O . ARG A 1 89 ? 1.892 8.906 -5.855 1 98.81 89 ARG A O 1
ATOM 723 N N . GLY A 1 90 ? 0.091 9.219 -4.621 1 98.81 90 GLY A N 1
ATOM 724 C CA . GLY A 1 90 ? 0.771 9.195 -3.334 1 98.81 90 GLY A CA 1
ATOM 725 C C . GLY A 1 90 ? -0.177 9.289 -2.154 1 98.81 90 GLY A C 1
ATOM 726 O O . GLY A 1 90 ? -1.363 8.977 -2.277 1 98.81 90 GLY A O 1
ATOM 727 N N . GLU A 1 91 ? 0.435 9.594 -1.009 1 98.94 91 GLU A N 1
ATOM 728 C CA . GLU A 1 91 ? -0.292 9.609 0.257 1 98.94 91 GLU A CA 1
ATOM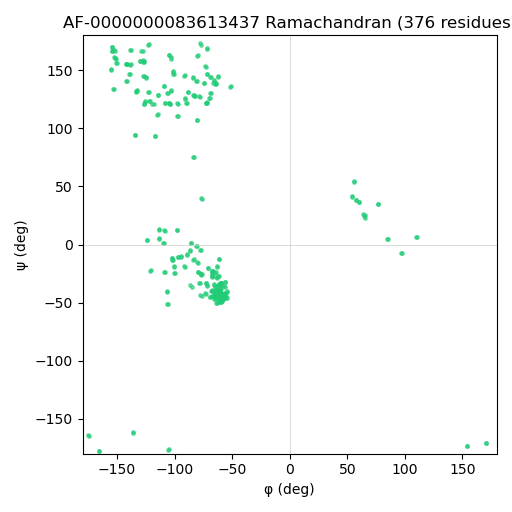 729 C C . GLU A 1 91 ? 0.016 10.867 1.057 1 98.94 91 GLU A C 1
ATOM 731 O O . GLU A 1 91 ? 1.161 11.32 1.092 1 98.94 91 GLU A O 1
ATOM 736 N N . ILE A 1 92 ? -0.98 11.508 1.523 1 98.94 92 ILE A N 1
ATOM 737 C CA . ILE A 1 92 ? -0.769 12.5 2.57 1 98.94 92 ILE A CA 1
ATOM 738 C C . ILE A 1 92 ? -0.861 11.828 3.941 1 98.94 92 ILE A C 1
ATOM 740 O O . ILE A 1 92 ? -1.87 11.203 4.262 1 98.94 92 ILE A O 1
ATOM 744 N N . GLY A 1 93 ? 0.203 11.93 4.715 1 98.38 93 GLY A N 1
ATOM 745 C CA . GLY A 1 93 ? 0.149 11.258 6.004 1 98.38 93 GLY A CA 1
ATOM 746 C C . GLY A 1 93 ? 1.24 11.703 6.957 1 98.38 93 GLY A C 1
ATOM 747 O O . GLY A 1 93 ? 1.932 12.688 6.699 1 98.38 93 GLY A O 1
ATOM 748 N N . PHE A 1 94 ? 1.205 11.047 8.094 1 98.06 94 PHE A N 1
ATOM 749 C CA . PHE A 1 94 ? 2.1 11.32 9.211 1 98.06 94 PHE A CA 1
ATOM 750 C C . PHE A 1 94 ? 1.939 12.758 9.695 1 98.06 94 PHE A C 1
ATOM 752 O O . PHE A 1 94 ? 2.93 13.445 9.961 1 98.06 94 PHE A O 1
ATOM 759 N N . THR A 1 95 ? 0.731 13.211 9.648 1 98.44 95 THR A N 1
ATOM 760 C CA . THR A 1 95 ? 0.426 14.586 10.055 1 98.44 95 THR A CA 1
ATOM 761 C C . THR A 1 95 ? 0.272 14.68 11.57 1 98.44 95 THR A C 1
ATOM 763 O O . THR A 1 95 ? -0.444 13.875 12.172 1 98.44 95 THR A O 1
ATOM 766 N N . TRP A 1 96 ? 0.959 15.547 12.133 1 98.44 96 TRP A N 1
ATOM 767 C CA . TRP A 1 96 ? 0.761 15.828 13.555 1 98.44 96 TRP A CA 1
ATOM 768 C C . TRP A 1 96 ? 0.821 17.328 13.828 1 98.44 96 TRP A C 1
ATOM 770 O O . TRP A 1 96 ? 1.509 18.062 13.125 1 98.44 96 TRP A O 1
ATOM 780 N N . LEU A 1 97 ? 0.074 17.781 14.766 1 98.44 97 LEU A N 1
ATOM 781 C CA . LEU A 1 97 ? -0.005 19.156 15.25 1 98.44 97 LEU A CA 1
ATOM 782 C C . LEU A 1 97 ? 0.193 19.203 16.75 1 98.44 97 LEU A C 1
ATOM 784 O O . LEU A 1 97 ? -0.25 18.312 17.484 1 98.44 97 LEU A O 1
ATOM 788 N N . THR A 1 98 ? 0.828 20.266 17.156 1 98.31 98 THR A N 1
ATOM 789 C CA . THR A 1 98 ? 0.862 20.5 18.594 1 98.31 98 THR A CA 1
ATOM 790 C C . THR A 1 98 ? -0.547 20.703 19.156 1 98.31 98 THR A C 1
ATOM 792 O O . THR A 1 98 ? -1.41 21.266 18.469 1 98.31 98 THR A O 1
ATOM 795 N N . PRO A 1 99 ? -0.846 20.25 20.344 1 97.38 99 PRO A N 1
ATOM 796 C CA . PRO A 1 99 ? -2.207 20.125 20.859 1 97.38 99 PRO A CA 1
ATOM 797 C C . PRO A 1 99 ? -2.986 21.438 20.828 1 97.38 99 PRO A C 1
ATOM 799 O O . PRO A 1 99 ? -4.191 21.438 20.562 1 97.38 99 PRO A O 1
ATOM 802 N N . ASN A 1 100 ? -2.4 22.562 20.984 1 96.44 100 ASN A N 1
ATOM 803 C CA . ASN A 1 100 ? -3.076 23.859 21 1 96.44 100 ASN A CA 1
ATOM 804 C C . ASN A 1 100 ? -3.771 24.141 19.672 1 96.44 100 ASN A C 1
ATOM 806 O O . ASN A 1 100 ? -4.625 25.031 19.594 1 96.44 100 ASN A O 1
ATOM 810 N N . TYR A 1 101 ? -3.467 23.375 18.703 1 97.31 101 TYR A N 1
ATOM 811 C CA . TYR A 1 101 ? -4.027 23.641 17.375 1 97.31 101 TYR A CA 1
ATOM 812 C C . TYR A 1 101 ? -4.98 22.531 16.969 1 97.31 101 TYR A C 1
ATOM 814 O O . TYR A 1 101 ? -5.449 22.5 15.82 1 97.31 101 TYR A O 1
ATOM 822 N N . TRP A 1 102 ? -5.23 21.609 17.844 1 95.31 102 TRP A N 1
ATOM 823 C CA . TRP A 1 102 ? -6.223 20.578 17.562 1 95.31 102 TRP A CA 1
ATOM 824 C C . TRP A 1 102 ? -7.625 21.172 17.516 1 95.31 102 TRP A C 1
ATOM 826 O O . TRP A 1 102 ? -7.945 22.094 18.266 1 95.31 102 TRP A O 1
ATOM 836 N N . ARG A 1 103 ? -8.445 20.641 16.625 1 92.25 103 ARG A N 1
ATOM 837 C CA . ARG A 1 103 ? -9.836 21.062 16.469 1 92.25 103 ARG A CA 1
ATOM 838 C C . ARG A 1 103 ? -9.922 22.516 15.984 1 92.25 103 ARG A C 1
ATOM 840 O O . ARG A 1 103 ? -10.805 23.266 16.406 1 92.25 103 ARG A O 1
ATOM 847 N N . THR A 1 104 ? -8.867 22.969 15.359 1 94.81 104 THR A N 1
ATOM 848 C CA . THR A 1 104 ? -8.859 24.234 14.648 1 94.81 104 THR A CA 1
ATOM 849 C C . THR A 1 104 ? -8.914 24.016 13.141 1 94.81 104 THR A C 1
ATOM 851 O O . THR A 1 104 ? -8.969 22.875 12.68 1 94.81 104 THR A O 1
ATOM 854 N N . ALA A 1 105 ? -8.836 25.078 12.391 1 95.69 105 ALA A N 1
ATOM 855 C CA . ALA A 1 105 ? -8.922 25.016 10.93 1 95.69 105 ALA A CA 1
ATOM 856 C C . ALA A 1 105 ? -7.574 24.625 10.32 1 95.69 105 ALA A C 1
ATOM 858 O O . ALA A 1 105 ? -7.469 24.422 9.109 1 95.69 105 ALA A O 1
ATOM 859 N N . VAL A 1 106 ? -6.578 24.438 11.102 1 97.69 106 VAL A N 1
ATOM 860 C CA . VAL A 1 106 ? -5.207 24.297 10.625 1 97.69 106 VAL A CA 1
ATOM 861 C C . VAL A 1 106 ? -5.09 23.047 9.75 1 97.69 106 VAL A C 1
ATOM 863 O O . VAL A 1 106 ? -4.625 23.125 8.609 1 97.69 106 VAL A O 1
ATOM 866 N N . ASN A 1 107 ? -5.566 21.953 10.242 1 97.88 107 ASN A N 1
ATOM 867 C CA . ASN A 1 107 ? -5.383 20.703 9.5 1 97.88 107 ASN A CA 1
ATOM 868 C C . ASN A 1 107 ? -6.156 20.719 8.18 1 97.88 107 ASN A C 1
ATOM 870 O O . ASN A 1 107 ? -5.664 20.234 7.164 1 97.88 107 ASN A O 1
ATOM 874 N N . THR A 1 108 ? -7.32 21.25 8.211 1 97.88 108 THR A N 1
ATOM 875 C CA . THR A 1 108 ? -8.102 21.359 6.98 1 97.88 108 THR A CA 1
ATOM 876 C C . THR A 1 108 ? -7.379 22.219 5.953 1 97.88 108 THR A C 1
ATOM 878 O O . THR A 1 108 ? -7.34 21.891 4.77 1 97.88 108 THR A O 1
ATOM 881 N N . ASN A 1 109 ? -6.828 23.312 6.414 1 98.44 109 ASN A N 1
ATOM 882 C CA . ASN A 1 109 ? -6.066 24.188 5.523 1 98.44 109 ASN A CA 1
ATOM 883 C C . 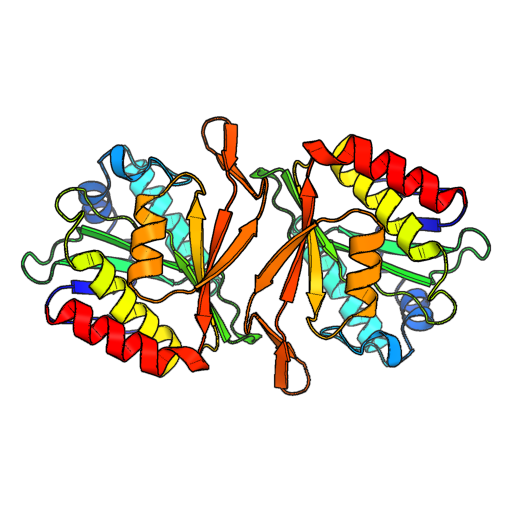ASN A 1 109 ? -4.832 23.484 4.973 1 98.44 109 ASN A C 1
ATOM 885 O O . ASN A 1 109 ? -4.5 23.625 3.793 1 98.44 109 ASN A O 1
ATOM 889 N N . CYS A 1 110 ? -4.141 22.703 5.801 1 98.69 110 CYS A N 1
ATOM 890 C CA . CYS A 1 110 ? -2.99 21.922 5.344 1 98.69 110 CYS A CA 1
ATOM 891 C C . CYS A 1 110 ? -3.391 20.969 4.234 1 98.69 110 CYS A C 1
ATOM 893 O O . CYS A 1 110 ? -2.727 20.891 3.199 1 98.69 110 CYS A O 1
ATOM 895 N N . LYS A 1 111 ? -4.496 20.266 4.484 1 98.81 111 LYS A N 1
ATOM 896 C CA . LYS A 1 111 ? -4.977 19.297 3.502 1 98.81 111 LYS A CA 1
ATOM 897 C C . LYS A 1 111 ? -5.367 19.984 2.197 1 98.81 111 LYS A C 1
ATOM 899 O O . LYS A 1 111 ? -5.078 19.484 1.11 1 98.81 111 LYS A O 1
ATOM 904 N N . TYR A 1 112 ? -5.973 21.109 2.322 1 98.81 112 TYR A N 1
ATOM 905 C CA . TYR A 1 112 ? -6.363 21.859 1.135 1 98.81 112 TYR A CA 1
ATOM 906 C C . TYR A 1 112 ? -5.148 22.234 0.293 1 98.81 112 TYR A C 1
ATOM 908 O O . TYR A 1 112 ? -5.137 22.016 -0.92 1 98.81 112 TYR A O 1
ATOM 916 N N . LEU A 1 113 ? -4.16 22.766 0.912 1 98.81 113 LEU A N 1
ATOM 917 C CA . LEU A 1 113 ? -2.945 23.172 0.215 1 98.81 113 LEU A CA 1
ATOM 918 C C . LEU A 1 113 ? -2.262 21.969 -0.433 1 98.81 113 LEU A C 1
ATOM 920 O O . LEU A 1 113 ? -1.851 22.047 -1.593 1 98.81 113 LEU A O 1
ATOM 924 N N . LEU A 1 114 ? -2.166 20.891 0.286 1 98.88 114 LEU A N 1
ATOM 925 C CA . LEU A 1 114 ? -1.474 19.703 -0.219 1 98.88 114 LEU A CA 1
ATOM 926 C C . LEU A 1 114 ? -2.258 19.062 -1.358 1 98.88 114 LEU A C 1
ATOM 928 O O . LEU A 1 114 ? -1.677 18.672 -2.373 1 98.88 114 LEU A O 1
ATOM 932 N N . LEU A 1 115 ? -3.525 18.953 -1.153 1 98.94 115 LEU A N 1
ATOM 933 C CA . LEU A 1 115 ? -4.348 18.344 -2.197 1 98.94 115 LEU A CA 1
ATOM 934 C C . LEU A 1 115 ? -4.309 19.188 -3.469 1 98.94 115 LEU A C 1
ATOM 936 O O . LEU A 1 115 ? -4.219 18.641 -4.574 1 98.94 115 LEU A O 1
ATOM 940 N N . THR A 1 116 ? -4.387 20.5 -3.316 1 98.88 116 THR A N 1
ATOM 941 C CA . THR A 1 116 ? -4.258 21.391 -4.461 1 98.88 116 THR A CA 1
ATOM 942 C C . THR A 1 116 ? -2.926 21.172 -5.176 1 98.88 116 THR A C 1
ATOM 944 O O . THR A 1 116 ? -2.885 21.047 -6.402 1 98.88 116 THR A O 1
ATOM 947 N N . TYR A 1 117 ? -1.935 21.109 -4.434 1 98.88 117 TYR A N 1
ATOM 948 C CA . TYR A 1 117 ? -0.601 20.891 -4.98 1 98.88 117 TYR A CA 1
ATOM 949 C C . TYR A 1 117 ? -0.523 19.547 -5.699 1 98.88 117 TYR A C 1
ATOM 951 O O . TYR A 1 117 ? -0.02 19.453 -6.82 1 98.88 117 TYR A O 1
ATOM 959 N N . CYS A 1 118 ? -1.021 18.5 -5.102 1 98.81 118 CYS A N 1
ATOM 960 C CA . CYS A 1 118 ? -0.957 17.156 -5.656 1 98.81 118 CYS A CA 1
ATOM 961 C C . CYS A 1 118 ? -1.714 17.078 -6.977 1 98.81 118 CYS A C 1
ATOM 963 O O . CYS A 1 118 ? -1.198 16.531 -7.961 1 98.81 118 CYS A O 1
ATOM 965 N N . PHE A 1 119 ? -2.914 17.609 -7.051 1 98.88 119 PHE A N 1
ATOM 966 C CA . PHE A 1 119 ? -3.766 17.438 -8.219 1 98.88 119 PHE A CA 1
ATOM 967 C C . PHE A 1 119 ? -3.451 18.484 -9.289 1 98.88 119 PHE A C 1
ATOM 969 O O . PHE A 1 119 ? -3.432 18.172 -10.477 1 98.88 119 PHE A O 1
ATOM 976 N N . GLU A 1 120 ? -3.129 19.688 -8.875 1 98.62 120 GLU A N 1
ATOM 977 C CA . GLU A 1 120 ? -3.074 20.766 -9.844 1 98.62 120 GLU A CA 1
ATOM 978 C C . GLU A 1 120 ? -1.639 21.047 -10.273 1 98.62 120 GLU A C 1
ATOM 980 O O . GLU A 1 120 ? -1.406 21.625 -11.336 1 98.62 120 GLU A O 1
ATOM 985 N N . VAL A 1 121 ? -0.686 20.734 -9.477 1 98.31 121 VAL A N 1
ATOM 986 C CA . VAL A 1 121 ? 0.708 21.016 -9.805 1 98.31 121 VAL A CA 1
ATOM 987 C C . VAL A 1 121 ? 1.417 19.719 -10.188 1 98.31 121 VAL A C 1
ATOM 989 O O . VAL A 1 121 ? 2.012 19.625 -11.266 1 98.31 121 VAL A O 1
ATOM 992 N N . LEU A 1 122 ? 1.318 18.703 -9.367 1 97.94 122 LEU A N 1
ATOM 993 C CA . LEU A 1 122 ? 2.01 17.438 -9.633 1 97.94 122 LEU A CA 1
ATOM 994 C C . LEU A 1 122 ? 1.244 16.609 -10.656 1 97.94 122 LEU A C 1
ATOM 996 O O . LEU A 1 122 ? 1.795 15.672 -11.234 1 97.94 122 LEU A O 1
ATOM 1000 N N . GLY A 1 123 ? -0.047 16.859 -10.766 1 98.44 123 GLY A N 1
ATOM 1001 C CA . GLY A 1 123 ? -0.852 16.141 -11.742 1 98.44 123 GLY A CA 1
ATOM 1002 C C . GLY A 1 123 ? -1.179 14.719 -11.32 1 98.44 123 GLY A C 1
ATOM 1003 O O . GLY A 1 123 ? -1.264 13.82 -12.164 1 98.44 123 GLY A O 1
ATOM 1004 N N . TRP A 1 124 ? -1.378 14.477 -10.094 1 98.81 124 TRP A N 1
ATOM 1005 C CA . TRP A 1 124 ? -1.691 13.141 -9.594 1 98.81 124 TRP A CA 1
ATOM 1006 C C . TRP A 1 124 ? -3.121 12.742 -9.953 1 98.81 124 TRP A C 1
ATOM 1008 O O . TRP A 1 124 ? -3.977 13.609 -10.156 1 98.81 124 TRP A O 1
ATOM 1018 N N . GLN A 1 125 ? -3.373 11.453 -10.062 1 98.81 125 GLN A N 1
ATOM 1019 C CA . GLN A 1 125 ? -4.723 10.961 -10.336 1 98.81 125 GLN A CA 1
ATOM 1020 C C . GLN A 1 125 ? -5.371 10.422 -9.062 1 98.81 125 GLN A C 1
ATOM 1022 O O . GLN A 1 125 ? -6.574 10.148 -9.047 1 98.81 125 GLN A O 1
ATOM 1027 N N . ARG A 1 126 ? -4.574 10.266 -8.062 1 98.88 126 ARG A N 1
ATOM 1028 C CA . ARG A 1 126 ? -5.051 9.695 -6.805 1 98.88 126 ARG A CA 1
ATOM 1029 C C . ARG A 1 126 ? -4.223 10.195 -5.625 1 98.88 126 ARG A C 1
ATOM 1031 O O . ARG A 1 126 ? -2.994 10.273 -5.715 1 98.88 126 ARG A O 1
ATOM 1038 N N . VAL A 1 127 ? -4.848 10.609 -4.562 1 98.94 127 VAL A N 1
ATOM 1039 C CA . VAL A 1 127 ? -4.219 10.836 -3.266 1 98.94 127 VAL A CA 1
ATOM 1040 C C . VAL A 1 127 ? -4.895 9.977 -2.203 1 98.94 127 VAL A C 1
ATOM 1042 O O . VAL A 1 127 ? -6.121 10.016 -2.057 1 98.94 127 VAL A O 1
ATOM 1045 N N . GLN A 1 128 ? -4.102 9.156 -1.522 1 98.94 128 GLN A N 1
ATOM 1046 C CA . GLN A 1 128 ? -4.645 8.312 -0.463 1 98.94 128 GLN A CA 1
ATOM 1047 C C . GLN A 1 128 ? -4.348 8.898 0.914 1 98.94 128 GLN A C 1
ATOM 1049 O O . GLN A 1 128 ? -3.383 9.648 1.08 1 98.94 128 GLN A O 1
ATOM 1054 N N . ILE A 1 129 ? -5.199 8.664 1.805 1 98.88 129 ILE A N 1
ATOM 1055 C CA . ILE A 1 129 ? -5.051 8.93 3.23 1 98.88 129 ILE A CA 1
ATOM 1056 C C . ILE A 1 129 ? -5.477 7.703 4.031 1 98.88 129 ILE A C 1
ATOM 1058 O O . ILE A 1 129 ? -6.496 7.078 3.729 1 98.88 129 ILE A O 1
ATOM 1062 N N . LYS A 1 130 ? -4.68 7.336 4.965 1 98.75 130 LYS A N 1
ATOM 1063 C CA . LYS A 1 130 ? -5.043 6.184 5.785 1 98.75 130 LYS A CA 1
ATOM 1064 C C . LYS A 1 130 ? -4.914 6.504 7.27 1 98.75 130 LYS A C 1
ATOM 1066 O O . LYS A 1 130 ? -4.203 7.438 7.652 1 98.75 130 LYS A O 1
ATOM 1071 N N . THR A 1 131 ? -5.59 5.781 8.047 1 98.56 131 THR A N 1
ATOM 1072 C CA . THR A 1 131 ? -5.531 5.992 9.484 1 98.56 131 THR A CA 1
ATOM 1073 C C . THR A 1 131 ? -5.871 4.707 10.234 1 98.56 131 THR A C 1
ATOM 1075 O O . THR A 1 131 ? -6.328 3.734 9.633 1 98.56 131 THR A O 1
ATOM 1078 N N . ASP A 1 132 ? -5.562 4.75 11.516 1 98.31 132 ASP A N 1
ATOM 1079 C CA . ASP A 1 132 ? -5.859 3.66 12.438 1 98.31 132 ASP A CA 1
ATOM 1080 C C . ASP A 1 132 ? -7.367 3.453 12.57 1 98.31 132 ASP A C 1
ATOM 1082 O O . ASP A 1 132 ? -8.125 4.418 12.672 1 98.31 132 ASP A O 1
ATOM 1086 N N . HIS A 1 133 ? -7.715 2.146 12.586 1 98.62 133 HIS A N 1
ATOM 1087 C CA . HIS A 1 133 ? -9.141 1.844 12.672 1 98.62 133 HIS A CA 1
ATOM 1088 C C . HIS A 1 133 ? -9.734 2.346 13.984 1 98.62 133 HIS A C 1
ATOM 1090 O O . HIS A 1 133 ? -10.953 2.518 14.094 1 98.62 133 HIS A O 1
ATOM 1096 N N . GLU A 1 134 ? -8.953 2.611 14.977 1 97.88 134 GLU A N 1
ATOM 1097 C CA . GLU A 1 134 ? -9.43 3.096 16.266 1 97.88 134 GLU A CA 1
ATOM 1098 C C . GLU A 1 134 ? -9.375 4.617 16.344 1 97.88 134 GLU A C 1
ATOM 1100 O O . GLU A 1 134 ? -9.875 5.219 17.297 1 97.88 134 GLU A O 1
ATOM 1105 N N . ASN A 1 135 ? -8.734 5.301 15.375 1 97.19 135 ASN A N 1
ATOM 1106 C CA . ASN A 1 135 ? -8.648 6.758 15.352 1 97.19 135 ASN A CA 1
ATOM 1107 C C . ASN A 1 135 ? -9.883 7.383 14.711 1 97.19 135 ASN A C 1
ATOM 1109 O O . ASN A 1 135 ? -9.812 7.922 13.602 1 97.19 135 ASN A O 1
ATOM 1113 N N . HIS A 1 136 ? -10.93 7.375 15.453 1 97.69 136 HIS A N 1
ATOM 1114 C CA . HIS A 1 136 ? -12.227 7.812 14.953 1 97.69 136 HIS A CA 1
ATOM 1115 C C . HIS A 1 136 ? -12.211 9.305 14.633 1 97.69 136 HIS A C 1
ATOM 1117 O O . HIS A 1 136 ? -12.883 9.75 13.703 1 97.69 136 HIS A O 1
ATOM 1123 N N . ARG A 1 137 ? -11.484 10.047 15.406 1 95.31 137 ARG A N 1
ATOM 1124 C CA . ARG A 1 137 ? -11.367 11.484 15.148 1 95.31 137 ARG A CA 1
ATOM 1125 C C . ARG A 1 137 ? -10.766 11.742 13.773 1 95.31 137 ARG A C 1
ATOM 1127 O O . ARG A 1 137 ? -11.273 12.57 13.016 1 95.31 137 ARG A O 1
ATOM 1134 N N . SER A 1 138 ? -9.719 11.055 13.477 1 97 138 SER A N 1
ATOM 1135 C CA . SER A 1 138 ? -9.086 11.195 12.172 1 97 138 SER A CA 1
ATOM 1136 C C . SER 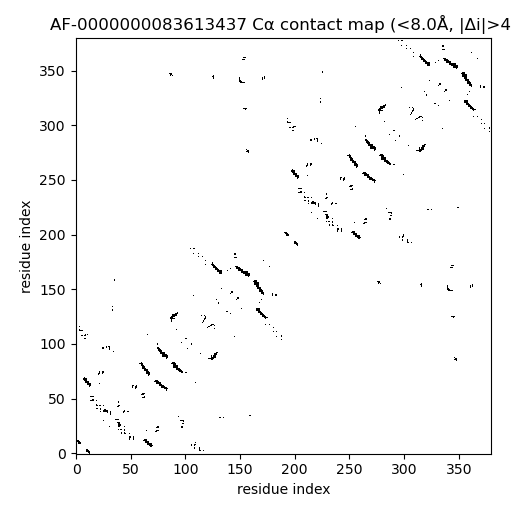A 1 138 ? -10.023 10.75 11.047 1 97 138 SER A C 1
ATOM 1138 O O . SER A 1 138 ? -10.102 11.398 10.008 1 97 138 SER A O 1
ATOM 1140 N N . GLN A 1 139 ? -10.688 9.641 11.234 1 98.5 139 GLN A N 1
ATOM 1141 C CA . GLN A 1 139 ? -11.633 9.164 10.234 1 98.5 139 GLN A CA 1
ATOM 1142 C C . GLN A 1 139 ? -12.68 10.234 9.914 1 98.5 139 GLN A C 1
ATOM 1144 O O . GLN A 1 139 ? -12.93 10.531 8.75 1 98.5 139 GLN A O 1
ATOM 1149 N N . LYS A 1 140 ? -13.211 10.844 10.93 1 97.75 140 LYS A N 1
ATOM 1150 C CA . LYS A 1 140 ? -14.219 11.891 10.742 1 97.75 140 LYS A CA 1
ATOM 1151 C C . LYS A 1 140 ? -13.633 13.086 10 1 97.75 140 LYS A C 1
ATOM 1153 O O . LYS A 1 140 ? -14.281 13.656 9.117 1 97.75 140 LYS A O 1
ATOM 1158 N N . ALA A 1 141 ? -12.43 13.5 10.367 1 97.44 141 ALA A N 1
ATOM 1159 C CA . ALA A 1 141 ? -11.773 14.633 9.719 1 97.44 141 ALA A CA 1
ATOM 1160 C C . ALA A 1 141 ? -11.531 14.359 8.242 1 97.44 141 ALA A C 1
ATOM 1162 O O . ALA A 1 141 ? -11.727 15.242 7.395 1 97.44 141 ALA A O 1
ATOM 1163 N N . ILE A 1 142 ? -11.109 13.156 7.914 1 98.5 142 ILE A N 1
ATOM 1164 C CA . ILE A 1 142 ? -10.82 12.758 6.543 1 98.5 142 ILE A CA 1
ATOM 1165 C C . ILE A 1 142 ? -12.102 12.758 5.723 1 98.5 142 ILE A C 1
ATOM 1167 O O . ILE A 1 142 ? -12.133 13.289 4.605 1 98.5 142 ILE A O 1
ATOM 1171 N N . GLU A 1 143 ? -13.078 12.195 6.277 1 98.56 143 GLU A N 1
ATOM 1172 C CA . GLU A 1 143 ? -14.367 12.156 5.594 1 98.56 143 GLU A CA 1
ATOM 1173 C C . GLU A 1 143 ? -14.945 13.562 5.422 1 98.56 143 GLU A C 1
ATOM 1175 O O . GLU A 1 143 ? -15.562 13.859 4.402 1 98.56 143 GLU A O 1
ATOM 1180 N N . ARG A 1 144 ? -14.734 14.391 6.395 1 97.81 144 ARG A N 1
ATOM 1181 C CA . ARG A 1 144 ? -15.234 15.758 6.363 1 97.81 144 ARG A CA 1
ATOM 1182 C C . ARG A 1 144 ? -14.68 16.531 5.168 1 97.81 144 ARG A C 1
ATOM 1184 O O . ARG A 1 144 ? -15.375 17.344 4.57 1 97.81 144 ARG A O 1
ATOM 1191 N N . ILE A 1 145 ? -13.5 16.25 4.77 1 98.06 145 ILE A N 1
ATOM 1192 C CA . ILE A 1 145 ? -12.906 17.031 3.689 1 98.06 145 ILE A CA 1
ATOM 1193 C C . ILE A 1 145 ? -13.305 16.438 2.342 1 98.06 145 ILE A C 1
ATOM 1195 O O . ILE A 1 145 ? -12.906 16.938 1.29 1 98.06 145 ILE A O 1
ATOM 1199 N N . GLY A 1 146 ? -13.977 15.336 2.34 1 98.38 146 GLY A N 1
ATOM 1200 C CA . GLY A 1 146 ? -14.539 14.82 1.104 1 98.38 146 GLY A CA 1
ATOM 1201 C C . GLY A 1 146 ? -13.844 13.562 0.612 1 98.38 146 GLY A C 1
ATOM 1202 O O . GLY A 1 146 ? -14.125 13.086 -0.49 1 98.38 146 GLY A O 1
ATOM 1203 N N . ALA A 1 147 ? -12.945 13 1.372 1 98.88 147 ALA A N 1
ATOM 1204 C CA . ALA A 1 147 ? -12.305 11.75 0.979 1 98.88 147 ALA A CA 1
ATOM 1205 C C . ALA A 1 147 ? -13.273 10.578 1.094 1 98.88 147 ALA A C 1
ATOM 1207 O O . ALA A 1 147 ? -14.109 10.547 2 1 98.88 147 ALA A O 1
ATOM 1208 N N . LYS A 1 148 ? -13.133 9.617 0.22 1 98.81 148 LYS A N 1
ATOM 1209 C CA . LYS A 1 148 ? -14.031 8.469 0.201 1 98.81 148 LYS A CA 1
ATOM 1210 C C . LYS A 1 148 ? -13.359 7.242 0.814 1 98.81 148 LYS A C 1
ATOM 1212 O O . LYS A 1 148 ? -12.188 6.957 0.531 1 98.81 148 LYS A O 1
ATOM 1217 N N . LYS A 1 149 ? -14.102 6.621 1.674 1 98.81 149 LYS A N 1
ATOM 1218 C CA . LYS A 1 149 ? -13.625 5.383 2.277 1 98.81 149 LYS A CA 1
ATOM 1219 C C . LYS A 1 149 ? -13.578 4.254 1.25 1 98.81 149 LYS A C 1
ATOM 1221 O O . LYS A 1 149 ? -14.555 4.016 0.538 1 98.81 149 LYS A O 1
ATOM 1226 N N . GLU A 1 150 ? -12.461 3.566 1.183 1 98.88 150 GLU A N 1
ATOM 1227 C CA . GLU A 1 150 ? -12.297 2.543 0.155 1 98.88 150 GLU A CA 1
ATOM 1228 C C . GLU A 1 150 ? -12.328 1.144 0.76 1 98.88 150 GLU A C 1
ATOM 1230 O O . GLU A 1 150 ? -12.555 0.16 0.052 1 98.88 150 GLU A O 1
ATOM 1235 N N . GLY A 1 151 ? -12.016 1.064 2.025 1 98.75 151 GLY A N 1
ATOM 1236 C CA . GLY A 1 151 ? -12.008 -0.214 2.717 1 98.75 151 GLY A CA 1
ATOM 1237 C C . GLY A 1 151 ? -11.07 -0.239 3.912 1 98.75 151 GLY A C 1
ATOM 1238 O O . GLY A 1 151 ? -10.562 0.802 4.328 1 98.75 151 GLY A O 1
ATOM 1239 N N . ILE A 1 152 ? -10.961 -1.435 4.457 1 98.88 152 ILE A N 1
ATOM 1240 C CA . ILE A 1 152 ? -10.141 -1.631 5.645 1 98.88 152 ILE A CA 1
ATOM 1241 C C . ILE A 1 152 ? -9.133 -2.752 5.391 1 98.88 152 ILE A C 1
ATOM 1243 O O . ILE A 1 152 ? -9.516 -3.861 5.012 1 98.88 152 ILE A O 1
ATOM 1247 N N . LEU A 1 153 ? -7.859 -2.486 5.5 1 98.88 153 LEU A N 1
ATOM 1248 C CA . LEU A 1 153 ? -6.816 -3.506 5.488 1 98.88 153 LEU A CA 1
ATOM 1249 C C . LEU A 1 153 ? -6.695 -4.168 6.859 1 98.88 153 LEU A C 1
ATOM 1251 O O . LEU A 1 153 ? -6.16 -3.57 7.797 1 98.88 153 LEU A O 1
ATOM 1255 N N . ARG A 1 154 ? -7.137 -5.375 6.961 1 98.81 154 ARG A N 1
ATOM 1256 C CA . ARG A 1 154 ? -7.152 -6.086 8.234 1 98.81 154 ARG A CA 1
ATOM 1257 C C . ARG A 1 154 ? -5.75 -6.535 8.633 1 98.81 154 ARG A C 1
ATOM 1259 O O . ARG A 1 154 ? -4.957 -6.93 7.773 1 98.81 154 ARG A O 1
ATOM 1266 N N . ASN A 1 155 ? -5.434 -6.398 9.938 1 98.81 155 ASN A N 1
ATOM 1267 C CA . ASN A 1 155 ? -4.156 -6.836 10.484 1 98.81 155 ASN A CA 1
ATOM 1268 C C . ASN A 1 155 ? -2.98 -6.172 9.773 1 98.81 155 ASN A C 1
ATOM 1270 O O . ASN A 1 155 ? -1.937 -6.793 9.578 1 98.81 155 ASN A O 1
ATOM 1274 N N . HIS A 1 156 ? -3.139 -4.957 9.453 1 98.75 156 HIS A N 1
ATOM 1275 C CA . HIS A 1 156 ? -2.223 -4.301 8.523 1 98.75 156 HIS A CA 1
ATOM 1276 C C . HIS A 1 156 ? -0.924 -3.908 9.219 1 98.75 156 HIS A C 1
ATOM 1278 O O . HIS A 1 156 ? 0.149 -3.959 8.617 1 98.75 156 HIS A O 1
ATOM 1284 N N . MET A 1 157 ? -0.956 -3.562 10.445 1 98.38 157 MET A N 1
ATOM 1285 C CA . MET A 1 157 ? 0.237 -3.104 11.156 1 98.38 157 MET A CA 1
ATOM 1286 C C . MET A 1 157 ? 0.248 -3.615 12.594 1 98.38 157 MET A C 1
ATOM 1288 O O . MET A 1 157 ? -0.802 -3.945 13.148 1 98.38 157 MET A O 1
ATOM 1292 N N . ILE A 1 158 ? 1.439 -3.705 13.156 1 97.5 158 ILE A N 1
ATOM 1293 C CA . ILE A 1 158 ? 1.641 -3.963 14.578 1 97.5 158 ILE A CA 1
ATOM 1294 C C . ILE A 1 158 ? 2.061 -2.674 15.281 1 97.5 158 ILE A C 1
ATOM 1296 O O . ILE A 1 158 ? 3.082 -2.074 14.93 1 97.5 158 ILE A O 1
ATOM 1300 N N . ARG A 1 159 ? 1.3 -2.275 16.25 1 96.12 159 ARG A N 1
ATOM 1301 C CA . ARG A 1 159 ? 1.561 -1.036 16.984 1 96.12 159 ARG A CA 1
ATOM 1302 C C . ARG A 1 159 ? 2.777 -1.179 17.891 1 96.12 159 ARG A C 1
ATOM 1304 O O . ARG A 1 159 ? 3.266 -2.289 18.109 1 96.12 159 ARG A O 1
ATOM 1311 N N . LYS A 1 160 ? 3.178 -0.049 18.375 1 90.5 160 LYS A N 1
ATOM 1312 C CA . LYS A 1 160 ? 4.312 -0.044 19.297 1 90.5 160 LYS A CA 1
ATOM 1313 C C . LYS A 1 160 ? 4.043 -0.941 20.5 1 90.5 160 LYS A C 1
ATOM 1315 O O . LYS A 1 160 ? 4.961 -1.582 21.031 1 90.5 160 LYS A O 1
ATOM 1320 N N . ASN A 1 161 ? 2.824 -0.99 20.969 1 92.38 161 ASN A N 1
ATOM 1321 C CA . ASN A 1 161 ? 2.473 -1.769 22.156 1 92.38 161 ASN A CA 1
ATOM 1322 C C . ASN A 1 161 ? 2.176 -3.223 21.812 1 92.38 161 ASN A C 1
ATOM 1324 O O . ASN A 1 161 ? 1.736 -3.996 22.656 1 92.38 161 ASN A O 1
ATOM 1328 N N . GLY A 1 162 ? 2.289 -3.598 20.547 1 94.69 162 GLY A N 1
ATOM 1329 C CA . GLY A 1 162 ? 2.178 -4.988 20.125 1 94.69 162 GLY A CA 1
ATOM 1330 C C . GLY A 1 162 ? 0.799 -5.348 19.609 1 94.69 162 GLY A C 1
ATOM 1331 O O . GLY A 1 162 ? 0.604 -6.426 19.047 1 94.69 162 GLY A O 1
ATOM 1332 N N . THR A 1 163 ? -0.134 -4.398 19.766 1 96.44 163 THR A N 1
ATOM 1333 C CA . THR A 1 163 ? -1.488 -4.699 19.312 1 96.44 163 THR A CA 1
ATOM 1334 C C . THR A 1 163 ? -1.604 -4.52 17.812 1 96.44 163 THR A C 1
ATOM 1336 O O . THR A 1 163 ? -0.765 -3.863 17.188 1 96.44 163 THR A O 1
ATOM 1339 N N . THR A 1 164 ? -2.658 -5.105 17.312 1 97.31 164 THR A N 1
ATOM 1340 C CA . THR A 1 164 ? -2.865 -5.098 15.867 1 97.31 164 THR A CA 1
ATOM 1341 C C . THR A 1 164 ? -3.645 -3.859 15.438 1 97.31 164 THR A C 1
ATOM 1343 O O . THR A 1 164 ? -4.629 -3.486 16.078 1 97.31 164 THR A O 1
ATOM 1346 N N . ARG A 1 165 ? -3.121 -3.213 14.43 1 98 165 ARG A N 1
ATOM 1347 C CA . ARG A 1 165 ? -3.824 -2.107 13.781 1 98 165 ARG A CA 1
ATOM 1348 C C . ARG A 1 165 ? -4.418 -2.541 12.445 1 98 165 ARG A C 1
ATOM 1350 O O . ARG A 1 165 ? -3.715 -3.109 11.609 1 98 165 ARG A O 1
ATOM 1357 N N . HIS A 1 166 ? -5.738 -2.406 12.336 1 98.75 166 HIS A N 1
ATOM 1358 C CA . HIS A 1 166 ? -6.348 -2.365 11.008 1 98.75 166 HIS A CA 1
ATOM 1359 C C . HIS A 1 166 ? -6.297 -0.958 10.422 1 98.75 166 HIS A C 1
ATOM 1361 O O . HIS A 1 166 ? -6.359 0.029 11.164 1 98.75 166 HIS A O 1
ATOM 1367 N N . THR A 1 167 ? -6.098 -0.859 9.125 1 98.81 167 THR A N 1
ATOM 1368 C CA . THR A 1 167 ? -5.926 0.441 8.484 1 98.81 167 THR A CA 1
ATOM 1369 C C . THR A 1 167 ? -7.148 0.795 7.645 1 98.81 167 THR A C 1
ATOM 1371 O O . THR A 1 167 ? -7.523 0.046 6.738 1 98.81 167 THR A O 1
ATOM 1374 N N . VAL A 1 168 ? -7.758 1.895 7.953 1 98.94 168 VAL A N 1
ATOM 1375 C CA . VAL A 1 168 ? -8.852 2.42 7.145 1 98.94 168 VAL A CA 1
ATOM 1376 C C . VAL A 1 168 ? -8.289 3.217 5.973 1 98.94 168 VAL A C 1
ATOM 1378 O O . VAL A 1 168 ? -7.457 4.105 6.16 1 98.94 168 VAL A O 1
ATOM 1381 N N . MET A 1 169 ? -8.75 2.9 4.797 1 98.94 169 MET A N 1
ATOM 1382 C CA . MET A 1 169 ? -8.227 3.5 3.57 1 98.94 169 MET A CA 1
ATOM 1383 C C . MET A 1 169 ? -9.219 4.508 2.996 1 98.94 169 MET A C 1
ATOM 1385 O O . MET A 1 169 ? -10.398 4.207 2.844 1 98.94 169 MET A O 1
ATOM 1389 N N . TYR A 1 170 ? -8.719 5.723 2.678 1 98.94 170 TYR A N 1
ATOM 1390 C CA . TYR A 1 170 ? -9.461 6.766 1.979 1 98.94 170 TYR A CA 1
ATOM 1391 C C . TYR A 1 170 ? -8.695 7.262 0.759 1 98.94 170 TYR A C 1
ATOM 1393 O O . TYR A 1 170 ? -7.469 7.121 0.691 1 98.94 170 TYR A O 1
ATOM 1401 N N . SER A 1 171 ? -9.453 7.84 -0.168 1 98.94 171 SER A N 1
ATOM 1402 C CA . SER A 1 171 ? -8.766 8.508 -1.269 1 98.94 171 SER A CA 1
ATOM 1403 C C . SER A 1 171 ? -9.602 9.648 -1.834 1 98.94 171 SER A C 1
ATOM 1405 O O . SER A 1 171 ? -10.797 9.758 -1.544 1 98.94 171 SER A O 1
ATOM 1407 N N . ILE A 1 172 ? -8.961 10.5 -2.504 1 98.94 172 ILE A N 1
ATOM 1408 C CA . ILE A 1 172 ? -9.523 11.469 -3.441 1 98.94 172 ILE A CA 1
ATOM 1409 C C . ILE A 1 172 ? -8.891 11.273 -4.82 1 98.94 172 ILE A C 1
ATOM 1411 O O . ILE A 1 172 ? -7.672 11.164 -4.938 1 98.94 172 ILE A O 1
ATOM 1415 N N . THR A 1 173 ? -9.734 11.195 -5.859 1 98.88 173 THR A N 1
ATOM 1416 C CA . THR A 1 173 ? -9.219 11.016 -7.215 1 98.88 173 THR A CA 1
ATOM 1417 C C . THR A 1 173 ? -9.297 12.32 -8 1 98.88 173 THR A C 1
ATOM 1419 O O . THR A 1 173 ? -10.023 13.234 -7.625 1 98.88 173 THR A O 1
ATOM 1422 N N . SER A 1 174 ? -8.555 12.344 -9.062 1 98.62 174 SER A N 1
ATOM 1423 C CA . SER A 1 174 ? -8.492 13.547 -9.883 1 98.62 174 SER A CA 1
ATOM 1424 C C . SER A 1 174 ? -9.875 13.914 -10.422 1 98.62 174 SER A C 1
ATOM 1426 O O . SER A 1 174 ? -10.195 15.094 -10.555 1 98.62 174 SER A O 1
ATOM 1428 N N . ASP A 1 175 ? -10.734 12.945 -10.711 1 98.19 175 ASP A N 1
ATOM 1429 C CA . ASP A 1 175 ? -12.078 13.195 -11.211 1 98.19 175 ASP A CA 1
ATOM 1430 C C . ASP A 1 175 ? -12.953 13.852 -10.141 1 98.19 175 ASP A C 1
ATOM 1432 O O . ASP A 1 175 ? -13.859 14.625 -10.461 1 98.19 175 ASP A O 1
ATOM 1436 N N . GLU A 1 176 ? -12.648 13.617 -8.93 1 98.69 176 GLU A N 1
ATOM 1437 C CA . GLU A 1 176 ? -13.445 14.109 -7.805 1 98.69 176 GLU A CA 1
ATOM 1438 C C . GLU A 1 176 ? -12.922 15.461 -7.316 1 98.69 176 GLU A C 1
ATOM 1440 O O . GLU A 1 176 ? -13.633 16.188 -6.617 1 98.69 176 GLU A O 1
ATOM 1445 N N . TRP A 1 177 ? -11.703 15.82 -7.656 1 98.75 177 TRP A N 1
ATOM 1446 C CA . TRP A 1 177 ? -10.984 16.938 -7.039 1 98.75 177 TRP A CA 1
ATOM 1447 C C . TRP A 1 177 ? -11.727 18.25 -7.25 1 98.75 177 TRP A C 1
ATOM 1449 O O . TRP A 1 177 ? -11.906 19.031 -6.309 1 98.75 177 TRP A O 1
ATOM 1459 N N . PRO A 1 178 ? -12.312 18.5 -8.461 1 98.62 178 PRO A N 1
ATOM 1460 C CA . PRO A 1 178 ? -12.984 19.781 -8.617 1 98.62 178 PRO A CA 1
ATOM 1461 C C . PRO A 1 178 ? -14.125 19.984 -7.625 1 98.62 178 PRO A C 1
ATOM 1463 O O . PRO A 1 178 ? -14.242 21.047 -7.012 1 98.62 178 PRO A O 1
ATOM 1466 N N . GLU A 1 179 ? -14.898 18.984 -7.414 1 98.62 179 GLU A N 1
ATOM 1467 C CA . GLU A 1 179 ? -16 19.078 -6.469 1 98.62 179 GLU A CA 1
ATOM 1468 C C . GLU A 1 179 ? -15.5 19.078 -5.027 1 98.62 179 GLU A C 1
ATOM 1470 O O . GLU A 1 179 ? -16.031 19.812 -4.188 1 98.62 179 GLU A O 1
ATOM 1475 N N . THR A 1 180 ? -14.539 18.234 -4.754 1 98.81 180 THR A N 1
ATOM 1476 C CA . THR A 1 180 ? -13.953 18.188 -3.418 1 98.81 180 THR A CA 1
ATOM 1477 C C . THR A 1 180 ? -13.312 19.531 -3.062 1 98.81 180 THR A C 1
ATOM 1479 O O . THR A 1 180 ? -13.438 20 -1.934 1 98.81 180 THR A O 1
ATOM 1482 N N . LYS A 1 181 ? -12.625 20.094 -4.02 1 98.62 181 LYS A N 1
ATOM 1483 C CA . LYS A 1 181 ? -12 21.406 -3.803 1 98.62 181 LYS A CA 1
ATOM 1484 C C . LYS A 1 181 ? -13.039 22.453 -3.432 1 98.62 181 LYS A C 1
ATOM 1486 O O . LYS A 1 181 ? -12.859 23.203 -2.463 1 98.62 181 LYS A O 1
ATOM 1491 N N . LYS A 1 182 ? -14.102 22.516 -4.172 1 98.5 182 LYS A N 1
ATOM 1492 C CA . LYS A 1 182 ? -15.18 23.453 -3.881 1 98.5 182 LYS A CA 1
ATOM 1493 C C . LYS A 1 182 ? -15.742 23.234 -2.48 1 98.5 182 LYS A C 1
ATOM 1495 O O . LYS A 1 182 ? -15.961 24.188 -1.735 1 98.5 182 LYS A O 1
ATOM 1500 N N . HIS A 1 183 ? -15.992 22 -2.197 1 98.5 183 HIS A N 1
ATOM 1501 C CA . HIS A 1 183 ? -16.5 21.641 -0.878 1 98.5 183 HIS A CA 1
ATOM 1502 C C . HIS A 1 183 ? -15.562 22.125 0.224 1 98.5 183 HIS A C 1
ATOM 1504 O O . HIS A 1 183 ? -16 22.719 1.207 1 98.5 183 HIS A O 1
ATOM 1510 N N . MET A 1 184 ? -14.266 21.922 0.069 1 98.31 184 MET A N 1
ATOM 1511 C CA . MET A 1 184 ? -13.289 22.328 1.075 1 98.31 184 MET A CA 1
ATOM 1512 C C . MET A 1 184 ? -13.219 23.844 1.193 1 98.31 184 MET A C 1
ATOM 1514 O O . MET A 1 184 ? -13.062 24.375 2.291 1 98.31 184 MET A O 1
ATOM 1518 N N . GLU A 1 185 ? -13.289 24.484 0.047 1 97.75 185 GLU A N 1
ATOM 1519 C CA . GLU A 1 185 ? -13.305 25.953 0.071 1 97.75 185 GLU A CA 1
ATOM 1520 C C . GLU A 1 185 ? -14.5 26.484 0.857 1 97.75 185 GLU A C 1
ATOM 1522 O O . GLU A 1 185 ? -14.391 27.469 1.575 1 97.75 185 GLU A O 1
ATOM 1527 N N . GLU A 1 186 ? -15.609 25.781 0.746 1 96.94 186 GLU A N 1
ATOM 1528 C CA . GLU A 1 186 ? -16.781 26.156 1.529 1 96.94 186 GLU A CA 1
ATOM 1529 C C . GLU A 1 186 ? -16.547 25.922 3.02 1 96.94 186 GLU A C 1
ATOM 1531 O O . GLU A 1 186 ? -17 26.703 3.854 1 96.94 186 GLU A O 1
ATOM 1536 N N . LEU A 1 187 ? -15.906 24.844 3.365 1 95 187 LEU A N 1
ATOM 1537 C CA . LEU A 1 187 ? -15.57 24.547 4.754 1 95 187 LEU A CA 1
ATOM 1538 C C . LEU A 1 187 ? -14.656 25.625 5.336 1 95 187 LEU A C 1
ATOM 1540 O O . LEU A 1 187 ? -14.789 25.984 6.508 1 95 187 LEU A O 1
ATOM 1544 N N . LEU A 1 188 ? -13.711 26.125 4.543 1 93.44 188 LEU A N 1
ATOM 1545 C CA . LEU A 1 188 ? -12.688 27.047 5 1 93.44 188 LEU A CA 1
ATOM 1546 C C . LEU A 1 188 ? -13.258 28.453 5.137 1 93.44 188 LEU A C 1
ATOM 1548 O O . LEU A 1 188 ? -12.711 29.281 5.871 1 93.44 188 LEU A O 1
ATOM 1552 N N . ASN A 1 189 ? -14.312 28.734 4.395 1 88.25 189 ASN A N 1
ATOM 1553 C CA . ASN A 1 189 ? -14.922 30.062 4.426 1 88.25 189 ASN A CA 1
ATOM 1554 C C . ASN A 1 189 ? -16 30.156 5.508 1 88.25 189 ASN A C 1
ATOM 1556 O O . ASN A 1 189 ? -16.578 31.219 5.719 1 88.25 189 ASN A O 1
ATOM 1560 N N . ARG A 1 190 ? -16.359 29.094 6.125 1 78 190 ARG A N 1
ATOM 1561 C CA . ARG A 1 190 ? -17.328 29.109 7.223 1 78 190 ARG A CA 1
ATOM 1562 C C . ARG A 1 190 ? -16.656 29.547 8.523 1 78 190 ARG A C 1
ATOM 1564 O O . ARG A 1 190 ? -15.461 29.312 8.719 1 78 190 ARG A O 1
ATOM 1571 N N . MET B 1 1 ? 16.594 -20.156 2.064 1 73.81 1 MET B N 1
ATOM 1572 C CA . MET B 1 1 ? 15.297 -20.812 2.119 1 73.81 1 MET B CA 1
ATOM 1573 C C . MET B 1 1 ? 15.219 -21.938 1.088 1 73.81 1 MET B C 1
ATOM 1575 O O . MET B 1 1 ? 15.719 -21.797 -0.031 1 73.81 1 MET B O 1
ATOM 1579 N N . GLY B 1 2 ? 14.75 -23.125 1.598 1 85.31 2 GLY B N 1
ATOM 1580 C CA . GLY B 1 2 ? 14.617 -24.219 0.659 1 85.31 2 GLY B CA 1
ATOM 1581 C C . GLY B 1 2 ? 13.383 -24.109 -0.218 1 85.31 2 GLY B C 1
ATOM 1582 O O . GLY B 1 2 ? 12.633 -23.141 -0.12 1 85.31 2 GLY B O 1
ATOM 1583 N N . ALA B 1 3 ? 13.242 -24.969 -1.188 1 93.56 3 ALA B N 1
ATOM 1584 C CA . ALA B 1 3 ? 12.078 -25.016 -2.068 1 93.56 3 ALA B CA 1
ATOM 1585 C C . ALA B 1 3 ? 10.82 -25.406 -1.295 1 93.56 3 ALA B C 1
ATOM 1587 O O . ALA B 1 3 ? 10.891 -26.141 -0.31 1 93.56 3 ALA B O 1
ATOM 1588 N N . LEU B 1 4 ? 9.711 -24.766 -1.643 1 98 4 LEU B N 1
ATOM 1589 C CA . LEU B 1 4 ? 8.383 -25.203 -1.218 1 98 4 LEU B CA 1
ATOM 1590 C C . LEU B 1 4 ? 7.77 -26.156 -2.242 1 98 4 LEU B C 1
ATOM 1592 O O . LEU B 1 4 ? 7.75 -25.859 -3.438 1 98 4 LEU B O 1
ATOM 1596 N N . GLU B 1 5 ? 7.363 -27.312 -1.791 1 98.06 5 GLU B N 1
ATOM 1597 C CA . GLU B 1 5 ? 6.906 -28.219 -2.838 1 98.06 5 GLU B CA 1
ATOM 1598 C C . GLU B 1 5 ? 5.832 -29.172 -2.316 1 98.06 5 GLU B C 1
ATOM 1600 O O . GLU B 1 5 ? 5.68 -29.344 -1.104 1 98.06 5 GLU B O 1
ATOM 1605 N N . ASN B 1 6 ? 5.02 -29.688 -3.145 1 97.31 6 ASN B N 1
ATOM 1606 C CA . ASN B 1 6 ? 4.117 -30.812 -2.979 1 97.31 6 ASN B CA 1
ATOM 1607 C C . ASN B 1 6 ? 4.145 -31.734 -4.195 1 97.31 6 ASN B C 1
ATOM 1609 O O . ASN B 1 6 ? 5.102 -31.719 -4.969 1 97.31 6 ASN B O 1
ATOM 1613 N N . GLU B 1 7 ? 3.176 -32.594 -4.406 1 96.19 7 GLU B N 1
ATOM 1614 C CA . GLU B 1 7 ? 3.211 -33.625 -5.449 1 96.19 7 GLU B CA 1
ATOM 1615 C C . GLU B 1 7 ? 3.074 -33 -6.836 1 96.19 7 GLU B C 1
ATOM 1617 O O . GLU B 1 7 ? 3.541 -33.562 -7.824 1 96.19 7 GLU B O 1
ATOM 1622 N N . LEU B 1 8 ? 2.553 -31.797 -6.906 1 97.44 8 LEU B N 1
ATOM 1623 C CA . LEU B 1 8 ? 2.178 -31.234 -8.195 1 97.44 8 LEU B CA 1
ATOM 1624 C C . LEU B 1 8 ? 3.17 -30.156 -8.625 1 97.44 8 LEU B C 1
ATOM 1626 O O . LEU B 1 8 ? 3.508 -30.062 -9.805 1 97.44 8 LEU B O 1
ATOM 1630 N N . VAL B 1 9 ? 3.602 -29.312 -7.652 1 98.56 9 VAL B N 1
ATOM 1631 C CA . VAL B 1 9 ? 4.418 -28.172 -8.039 1 98.56 9 VAL B CA 1
ATOM 1632 C C . VAL B 1 9 ? 5.562 -28 -7.039 1 98.56 9 VAL B C 1
ATOM 1634 O O . VAL B 1 9 ? 5.473 -28.453 -5.895 1 98.56 9 VAL B O 1
ATOM 1637 N N . LYS B 1 10 ? 6.598 -27.391 -7.531 1 98.62 10 LYS B N 1
ATOM 1638 C CA . LYS B 1 10 ? 7.746 -26.953 -6.746 1 98.62 10 LYS B CA 1
ATOM 1639 C C . LYS B 1 10 ? 8.023 -25.469 -6.957 1 98.62 10 LYS B C 1
ATOM 1641 O O . LYS B 1 10 ? 8.109 -25 -8.094 1 98.62 10 LYS B O 1
ATOM 1646 N N . LEU B 1 11 ? 8.031 -24.734 -5.855 1 98.81 11 LEU B N 1
ATOM 1647 C CA . LEU B 1 11 ? 8.453 -23.328 -5.879 1 98.81 11 LEU B CA 1
ATOM 1648 C C . LEU B 1 11 ? 9.906 -23.203 -5.449 1 98.81 11 LEU B C 1
ATOM 1650 O O . LEU B 1 11 ? 10.227 -23.375 -4.273 1 98.81 11 LEU B O 1
ATOM 1654 N N . ARG B 1 12 ? 10.734 -22.859 -6.383 1 98.44 12 ARG B N 1
ATOM 1655 C CA . ARG B 1 12 ? 12.156 -22.688 -6.117 1 98.44 12 ARG B CA 1
ATOM 1656 C C . ARG B 1 12 ? 12.547 -21.203 -6.184 1 98.44 12 ARG B C 1
ATOM 1658 O O . ARG B 1 12 ? 12.109 -20.484 -7.082 1 98.44 12 ARG B O 1
ATOM 1665 N N . PRO B 1 13 ? 13.367 -20.781 -5.207 1 98.31 13 PRO B N 1
ATOM 1666 C CA . PRO B 1 13 ? 13.859 -19.406 -5.355 1 98.31 13 PRO B CA 1
ATOM 1667 C C . PRO B 1 13 ? 14.477 -19.141 -6.727 1 98.31 13 PRO B C 1
ATOM 1669 O O . PRO B 1 13 ? 15.188 -20 -7.258 1 98.31 13 PRO B O 1
ATOM 1672 N N . MET B 1 14 ? 14.164 -18.047 -7.316 1 98.56 14 MET B N 1
ATOM 1673 C CA . MET B 1 14 ? 14.633 -17.672 -8.648 1 98.56 14 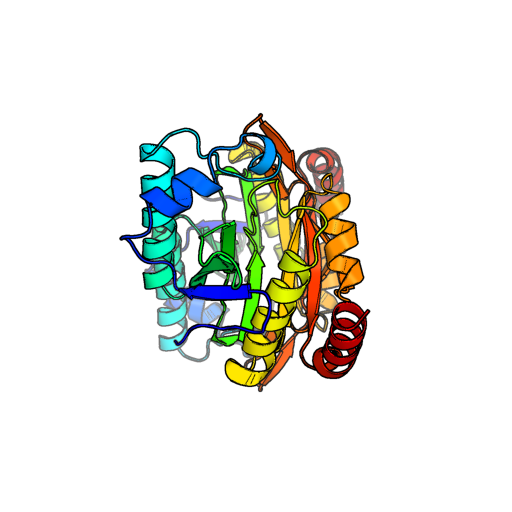MET B CA 1
ATOM 1674 C C . MET B 1 14 ? 16.141 -17.469 -8.664 1 98.56 14 MET B C 1
ATOM 1676 O O . MET B 1 14 ? 16.703 -16.875 -7.742 1 98.56 14 MET B O 1
ATOM 1680 N N . GLU B 1 15 ? 16.781 -17.922 -9.648 1 97.81 15 GLU B N 1
ATOM 1681 C CA . GLU B 1 15 ? 18.219 -17.781 -9.82 1 97.81 15 GLU B CA 1
ATOM 1682 C C . GLU B 1 15 ? 18.547 -17.188 -11.188 1 97.81 15 GLU B C 1
ATOM 1684 O O . GLU B 1 15 ? 17.797 -17.344 -12.141 1 97.81 15 GLU B O 1
ATOM 1689 N N . LYS B 1 16 ? 19.688 -16.625 -11.242 1 97.44 16 LYS B N 1
ATOM 1690 C CA . LYS B 1 16 ? 20.125 -15.914 -12.445 1 97.44 16 LYS B CA 1
ATOM 1691 C C . LYS B 1 16 ? 20.266 -16.859 -13.625 1 97.44 16 LYS B C 1
ATOM 1693 O O . LYS B 1 16 ? 20.031 -16.484 -14.773 1 97.44 16 LYS B O 1
ATOM 1698 N N . GLU B 1 17 ? 20.547 -18.078 -13.375 1 97.81 17 GLU B N 1
ATOM 1699 C CA . GLU B 1 17 ? 20.844 -19.062 -14.406 1 97.81 17 GLU B CA 1
ATOM 1700 C C . GLU B 1 17 ? 19.578 -19.547 -15.102 1 97.81 17 GLU B C 1
ATOM 1702 O O . GLU B 1 17 ? 19.641 -20.203 -16.141 1 97.81 17 GLU B O 1
ATOM 1707 N N . GLN B 1 18 ? 18.438 -19.109 -14.633 1 98.56 18 GLN B N 1
ATOM 1708 C CA . GLN B 1 18 ? 17.188 -19.672 -15.109 1 98.56 18 GLN B CA 1
ATOM 1709 C C . GLN B 1 18 ? 16.562 -18.797 -16.188 1 98.56 18 GLN B C 1
ATOM 1711 O O . GLN B 1 18 ? 15.406 -19 -16.578 1 98.56 18 GLN B O 1
ATOM 1716 N N . VAL B 1 19 ? 17.281 -17.859 -16.719 1 98.75 19 VAL B N 1
ATOM 1717 C CA . VAL B 1 19 ? 16.75 -16.859 -17.625 1 98.75 19 VAL B CA 1
ATOM 1718 C C . VAL B 1 19 ? 16.172 -17.531 -18.875 1 98.75 19 VAL B C 1
ATOM 1720 O O . VAL B 1 19 ? 15.055 -17.219 -19.281 1 98.75 19 VAL B O 1
ATOM 1723 N N . GLU B 1 20 ? 16.859 -18.469 -19.453 1 98.62 20 GLU B N 1
ATOM 1724 C CA . GLU B 1 20 ? 16.422 -19.109 -20.688 1 98.62 20 GLU B CA 1
ATOM 1725 C C . GLU B 1 20 ? 15.156 -19.938 -20.453 1 98.62 20 GLU B C 1
ATOM 1727 O O . GLU B 1 20 ? 14.227 -19.906 -21.266 1 98.62 20 GLU B O 1
ATOM 1732 N N . GLU B 1 21 ? 15.133 -20.672 -19.406 1 98.75 21 GLU B N 1
ATOM 1733 C CA . GLU B 1 21 ? 13.961 -21.469 -19.078 1 98.75 21 GLU B CA 1
ATOM 1734 C C . GLU B 1 21 ? 12.75 -20.578 -18.797 1 98.75 21 GLU B C 1
ATOM 1736 O O . GLU B 1 21 ? 11.625 -20.906 -19.172 1 98.75 21 GLU B O 1
ATOM 1741 N N . ILE B 1 22 ? 13 -19.484 -18.109 1 98.88 22 ILE B N 1
ATOM 1742 C CA . ILE B 1 22 ? 11.938 -18.531 -17.812 1 98.88 22 ILE B CA 1
ATOM 1743 C C . ILE B 1 22 ? 11.414 -17.922 -19.109 1 98.88 22 ILE B C 1
ATOM 1745 O O . ILE B 1 22 ? 10.203 -17.797 -19.312 1 98.88 22 ILE B O 1
ATOM 1749 N N . TYR B 1 23 ? 12.328 -17.594 -20 1 98.81 23 TYR B N 1
ATOM 1750 C CA . TYR B 1 23 ? 11.93 -17.031 -21.297 1 98.81 23 TYR B CA 1
ATOM 1751 C C . TYR B 1 23 ? 11.016 -18 -22.047 1 98.81 23 TYR B C 1
ATOM 1753 O O . TYR B 1 23 ? 9.977 -17.594 -22.562 1 98.81 23 TYR B O 1
ATOM 1761 N N . LEU B 1 24 ? 11.398 -19.234 -22.078 1 98.38 24 LEU B N 1
ATOM 1762 C CA . LEU B 1 24 ? 10.633 -20.234 -22.797 1 98.38 24 LEU B CA 1
ATOM 1763 C C . LEU B 1 24 ? 9.211 -20.344 -22.25 1 98.38 24 LEU B C 1
ATOM 1765 O O . LEU B 1 24 ? 8.258 -20.5 -23.016 1 98.38 24 LEU B O 1
ATOM 1769 N N . ALA B 1 25 ? 9.078 -20.234 -20.984 1 98.56 25 ALA B N 1
ATOM 1770 C CA . ALA B 1 25 ? 7.77 -20.328 -20.344 1 98.56 25 ALA B CA 1
ATOM 1771 C C . ALA B 1 25 ? 6.977 -19.047 -20.516 1 98.56 25 ALA B C 1
ATOM 1773 O O . ALA B 1 25 ? 5.742 -19.062 -20.516 1 98.56 25 ALA B O 1
ATOM 1774 N N . ALA B 1 26 ? 7.633 -17.922 -20.688 1 98.5 26 ALA B N 1
ATOM 1775 C CA . ALA B 1 26 ? 7.016 -16.609 -20.547 1 98.5 26 ALA B CA 1
ATOM 1776 C C . ALA B 1 26 ? 6.699 -15.992 -21.906 1 98.5 26 ALA B C 1
ATOM 1778 O O . ALA B 1 26 ? 5.953 -15.016 -21.984 1 98.5 26 ALA B O 1
ATOM 1779 N N . ARG B 1 27 ? 7.227 -16.547 -22.938 1 96.62 27 ARG B N 1
ATOM 1780 C CA . ARG B 1 27 ? 7.219 -15.914 -24.266 1 96.62 27 ARG B CA 1
ATOM 1781 C C . ARG B 1 27 ? 5.852 -16.047 -24.922 1 96.62 27 ARG B C 1
ATOM 1783 O O . ARG B 1 27 ? 5.754 -16.438 -26.094 1 96.62 27 ARG B O 1
ATOM 1790 N N . HIS B 1 28 ? 4.781 -15.898 -24.188 1 96.94 28 HIS B N 1
ATOM 1791 C CA . HIS B 1 28 ? 3.398 -15.867 -24.656 1 96.94 28 HIS B CA 1
ATOM 1792 C C . HIS B 1 28 ? 2.74 -14.531 -24.312 1 96.94 28 HIS B C 1
ATOM 1794 O O . HIS B 1 28 ? 2.57 -14.195 -23.141 1 96.94 28 HIS B O 1
ATOM 1800 N N . ASN B 1 29 ? 2.303 -13.859 -25.266 1 95.19 29 ASN B N 1
ATOM 1801 C CA . ASN B 1 29 ? 1.8 -12.5 -25.109 1 95.19 29 ASN B CA 1
ATOM 1802 C C . ASN B 1 29 ? 0.604 -12.438 -24.172 1 95.19 29 ASN B C 1
ATOM 1804 O O . ASN B 1 29 ? 0.429 -11.461 -23.438 1 95.19 29 ASN B O 1
ATOM 1808 N N . ASP B 1 30 ? -0.19 -13.445 -24.156 1 95.38 30 ASP B N 1
ATOM 1809 C CA . ASP B 1 30 ? -1.43 -13.453 -23.391 1 95.38 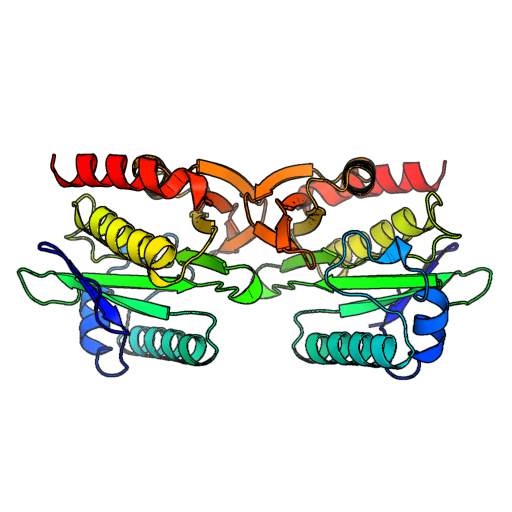30 ASP B CA 1
ATOM 1810 C C . ASP B 1 30 ? -1.146 -13.367 -21.891 1 95.38 30 ASP B C 1
ATOM 1812 O O . ASP B 1 30 ? -2.002 -12.938 -21.109 1 95.38 30 ASP B O 1
ATOM 1816 N N . ILE B 1 31 ? 0.063 -13.797 -21.484 1 97.06 31 ILE B N 1
ATOM 1817 C CA . ILE B 1 31 ? 0.44 -13.805 -20.078 1 97.06 31 ILE B CA 1
ATOM 1818 C C . ILE B 1 31 ? 0.428 -12.375 -19.531 1 97.06 31 ILE B C 1
ATOM 1820 O O . ILE B 1 31 ? 0.1 -12.156 -18.375 1 97.06 31 ILE B O 1
ATOM 1824 N N . TRP B 1 32 ? 0.629 -11.438 -20.344 1 96.69 32 TRP B N 1
ATOM 1825 C CA . TRP B 1 32 ? 1.087 -10.141 -19.859 1 96.69 32 TRP B CA 1
ATOM 1826 C C . TRP B 1 32 ? -0.022 -9.102 -19.953 1 96.69 32 TRP B C 1
ATOM 1828 O O . TRP B 1 32 ? 0.215 -7.91 -19.734 1 96.69 32 TRP B O 1
ATOM 1838 N N . THR B 1 33 ? -1.291 -9.578 -20.219 1 94.19 33 THR B N 1
ATOM 1839 C CA . THR B 1 33 ? -2.441 -8.711 -20.438 1 94.19 33 THR B CA 1
ATOM 1840 C C . THR B 1 33 ? -2.646 -7.77 -19.25 1 94.19 33 THR B C 1
ATOM 1842 O O . THR B 1 33 ? -2.877 -6.57 -19.438 1 94.19 33 THR B O 1
ATOM 1845 N N . PHE B 1 34 ? -2.502 -8.242 -18.047 1 94.44 34 PHE B N 1
ATOM 1846 C CA . PHE B 1 34 ? -2.807 -7.449 -16.875 1 94.44 34 PHE B CA 1
ATOM 1847 C C . PHE B 1 34 ? -1.541 -7.156 -16.078 1 94.44 34 PHE B C 1
ATOM 1849 O O . PHE B 1 34 ? -1.612 -6.742 -14.914 1 94.44 34 PHE B O 1
ATOM 1856 N N . MET B 1 35 ? -0.376 -7.426 -16.703 1 95.19 35 MET B N 1
ATOM 1857 C CA . MET B 1 35 ? 0.881 -7.238 -15.984 1 95.19 35 MET B CA 1
ATOM 1858 C C . MET B 1 35 ? 1.573 -5.953 -16.422 1 95.19 35 MET B C 1
ATOM 1860 O O . MET B 1 35 ? 1.308 -5.441 -17.516 1 95.19 35 MET B O 1
ATOM 1864 N N . SER B 1 36 ? 2.447 -5.473 -15.617 1 93 36 SER B N 1
ATOM 1865 C CA . SER B 1 36 ? 3.107 -4.195 -15.867 1 93 36 SER B CA 1
ATOM 1866 C C . SER B 1 36 ? 4.297 -4.359 -16.812 1 93 36 SER B C 1
ATOM 1868 O O . SER B 1 36 ? 4.871 -3.371 -17.266 1 93 36 SER B O 1
ATOM 1870 N N . ILE B 1 37 ? 4.695 -5.578 -17.031 1 94.12 37 ILE B N 1
ATOM 1871 C CA . ILE B 1 37 ? 5.793 -5.852 -17.953 1 94.12 37 ILE B CA 1
ATOM 1872 C C . ILE B 1 37 ? 5.32 -6.801 -19.047 1 94.12 37 ILE B C 1
ATOM 1874 O O . ILE B 1 37 ? 4.195 -7.309 -19 1 94.12 37 ILE B O 1
ATOM 1878 N N . GLU B 1 38 ? 6.176 -6.973 -20 1 95.75 38 GLU B N 1
ATOM 1879 C CA . GLU B 1 38 ? 6.008 -7.992 -21.031 1 95.75 38 GLU B CA 1
ATOM 1880 C C . GLU B 1 38 ? 7.348 -8.633 -21.391 1 95.75 38 GLU B C 1
ATOM 1882 O O . GLU B 1 38 ? 8.367 -7.953 -21.469 1 95.75 38 GLU B O 1
ATOM 1887 N N . ILE B 1 39 ? 7.305 -9.875 -21.594 1 97.81 39 ILE B N 1
ATOM 1888 C CA . ILE B 1 39 ? 8.492 -10.602 -22.016 1 97.81 39 ILE B CA 1
ATOM 1889 C C . ILE B 1 39 ? 8.289 -11.164 -23.422 1 97.81 39 ILE B C 1
ATOM 1891 O O . ILE B 1 39 ? 7.473 -12.062 -23.625 1 97.81 39 ILE B O 1
ATOM 1895 N N . GLN B 1 40 ? 9.023 -10.602 -24.328 1 96.44 40 GLN B N 1
ATOM 1896 C CA . GLN B 1 40 ? 8.922 -11.008 -25.719 1 96.44 40 GLN B CA 1
ATOM 1897 C C . GLN B 1 40 ? 10.266 -11.516 -26.25 1 96.44 40 GLN B C 1
ATOM 1899 O O . GLN B 1 40 ? 10.312 -12.25 -27.234 1 96.44 40 GLN B O 1
ATOM 1904 N N . THR B 1 41 ? 11.297 -11.125 -25.609 1 98.12 41 THR B N 1
ATOM 1905 C CA . THR B 1 41 ? 12.641 -11.516 -26.016 1 98.12 41 THR B CA 1
ATOM 1906 C C . THR B 1 41 ? 13.422 -12.094 -24.828 1 98.12 41 THR B C 1
ATOM 1908 O O . THR B 1 41 ? 13 -11.961 -23.688 1 98.12 41 THR B O 1
ATOM 1911 N N . LEU B 1 42 ? 14.477 -12.688 -25.203 1 98.25 42 LEU B N 1
ATOM 1912 C CA . LEU B 1 42 ? 15.375 -13.188 -24.156 1 98.25 42 LEU B CA 1
ATOM 1913 C C . LEU B 1 42 ? 15.898 -12.039 -23.297 1 98.25 42 LEU B C 1
ATOM 1915 O O . LEU B 1 42 ? 16.094 -12.203 -22.094 1 98.25 42 LEU B O 1
ATOM 1919 N N . GLU B 1 43 ? 16.109 -10.93 -23.906 1 98.38 43 GLU B N 1
ATOM 1920 C CA . GLU B 1 43 ? 16.562 -9.742 -23.188 1 98.38 43 GLU B CA 1
ATOM 1921 C C . GLU B 1 43 ? 15.523 -9.273 -22.188 1 98.38 43 GLU B C 1
ATOM 1923 O O . GLU B 1 43 ? 15.867 -8.859 -21.078 1 98.38 43 GLU B O 1
ATOM 1928 N N . ASP B 1 44 ? 14.273 -9.336 -22.578 1 98.38 44 ASP B N 1
ATOM 1929 C CA . ASP B 1 44 ? 13.195 -9 -21.656 1 98.38 44 ASP B CA 1
ATOM 1930 C C . ASP B 1 44 ? 13.227 -9.898 -20.422 1 98.38 44 ASP B C 1
ATOM 1932 O O . ASP B 1 44 ? 13.062 -9.43 -19.297 1 98.38 44 ASP B O 1
ATOM 1936 N N . ALA B 1 45 ? 13.422 -11.172 -20.703 1 98.69 45 ALA B N 1
ATOM 1937 C CA . ALA B 1 45 ? 13.484 -12.141 -19.609 1 98.69 45 ALA B CA 1
ATOM 1938 C C . ALA B 1 45 ? 14.656 -11.859 -18.688 1 98.69 45 ALA B C 1
ATOM 1940 O O . ALA B 1 45 ? 14.539 -11.961 -17.469 1 98.69 45 ALA B O 1
ATOM 1941 N N . GLN B 1 46 ? 15.75 -11.508 -19.266 1 98.75 46 GLN B N 1
ATOM 1942 C CA . GLN B 1 46 ? 16.938 -11.172 -18.469 1 98.75 46 GLN B CA 1
ATOM 1943 C C . GLN B 1 46 ? 16.656 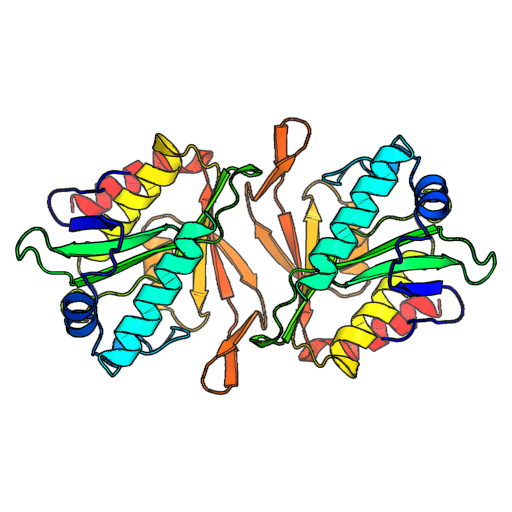-9.969 -17.578 1 98.75 46 GLN B C 1
ATOM 1945 O O . GLN B 1 46 ? 17 -9.984 -16.391 1 98.75 46 GLN B O 1
ATOM 1950 N N . LYS B 1 47 ? 16.125 -8.938 -18.125 1 98.31 47 LYS B N 1
ATOM 1951 C CA . LYS B 1 47 ? 15.781 -7.742 -17.359 1 98.31 47 LYS B CA 1
ATOM 1952 C C . LYS B 1 47 ? 14.828 -8.078 -16.219 1 98.31 47 LYS B C 1
ATOM 1954 O O . LYS B 1 47 ? 14.969 -7.559 -15.109 1 98.31 47 LYS B O 1
ATOM 1959 N N . TYR B 1 48 ? 13.852 -8.93 -16.562 1 98.5 48 TYR B N 1
ATOM 1960 C CA . TYR B 1 48 ? 12.875 -9.367 -15.578 1 98.5 48 TYR B CA 1
ATOM 1961 C C . TYR B 1 48 ? 13.555 -10.086 -14.414 1 98.5 48 TYR B C 1
ATOM 1963 O O . TYR B 1 48 ? 13.352 -9.734 -13.25 1 98.5 48 TYR B O 1
ATOM 1971 N N . VAL B 1 49 ? 14.406 -11.016 -14.688 1 98.75 49 VAL B N 1
ATOM 1972 C CA . VAL B 1 49 ? 15.102 -11.805 -13.68 1 98.75 49 VAL B CA 1
ATOM 1973 C C . VAL B 1 49 ? 16.031 -10.898 -12.867 1 98.75 49 VAL B C 1
ATOM 1975 O O . VAL B 1 49 ? 16.062 -10.969 -11.641 1 98.75 49 VAL B O 1
ATOM 1978 N N . ASP B 1 50 ? 16.75 -10.039 -13.562 1 98.5 50 ASP B N 1
ATOM 1979 C CA . ASP B 1 50 ? 17.656 -9.117 -12.891 1 98.5 50 ASP B CA 1
ATOM 1980 C C . ASP B 1 50 ? 16.906 -8.219 -11.906 1 98.5 50 ASP B C 1
ATOM 1982 O O . ASP B 1 50 ? 17.375 -7.973 -10.797 1 98.5 50 ASP B O 1
ATOM 1986 N N . SER B 1 51 ? 15.789 -7.766 -12.328 1 97.88 51 SER B N 1
ATOM 1987 C CA . SER B 1 51 ? 14.984 -6.898 -11.477 1 97.88 51 SER B CA 1
ATOM 1988 C C . SER B 1 51 ? 14.484 -7.648 -10.25 1 97.88 51 SER B C 1
ATOM 1990 O O . SER B 1 51 ? 14.516 -7.117 -9.133 1 97.88 51 SER B O 1
ATOM 1992 N N . CYS B 1 52 ? 14.016 -8.836 -10.477 1 97.94 52 CYS B N 1
ATOM 1993 C CA . CYS B 1 52 ? 13.547 -9.664 -9.375 1 97.94 52 CYS B CA 1
ATOM 1994 C C . CYS B 1 52 ? 14.648 -9.883 -8.352 1 97.94 52 CYS B C 1
ATOM 1996 O O . CYS B 1 52 ? 14.43 -9.734 -7.148 1 97.94 52 CYS B O 1
ATOM 1998 N N . LEU B 1 53 ? 15.812 -10.203 -8.797 1 97.81 53 LEU B N 1
ATOM 1999 C CA . LEU B 1 53 ? 16.922 -10.547 -7.91 1 97.81 53 LEU B CA 1
ATOM 2000 C C . LEU B 1 53 ? 17.438 -9.312 -7.188 1 97.81 53 LEU B C 1
ATOM 2002 O O . LEU B 1 53 ? 17.875 -9.398 -6.039 1 97.81 53 LEU B O 1
ATOM 2006 N N . LYS B 1 54 ? 17.438 -8.18 -7.859 1 97 54 LYS B N 1
ATOM 2007 C CA . LYS B 1 54 ? 17.812 -6.93 -7.211 1 97 54 LYS B CA 1
ATOM 2008 C C . LYS B 1 54 ? 16.891 -6.621 -6.031 1 97 54 LYS B C 1
ATOM 2010 O O . LYS B 1 54 ? 17.359 -6.238 -4.957 1 97 54 LYS B O 1
ATOM 2015 N N . LEU B 1 55 ? 15.609 -6.805 -6.223 1 95.25 55 LEU B N 1
ATOM 2016 C CA . LEU B 1 55 ? 14.641 -6.527 -5.168 1 95.25 55 LEU B CA 1
ATOM 2017 C C . LEU B 1 55 ? 14.711 -7.578 -4.07 1 95.25 55 LEU B C 1
ATOM 2019 O O . LEU B 1 55 ? 14.461 -7.281 -2.898 1 95.25 55 LEU B O 1
ATOM 2023 N N . LYS B 1 56 ? 15.016 -8.789 -4.449 1 95.81 56 LYS B N 1
ATOM 2024 C CA . LYS B 1 56 ? 15.281 -9.828 -3.457 1 95.81 56 LYS B CA 1
ATOM 2025 C C . LYS B 1 56 ? 16.375 -9.391 -2.48 1 95.81 56 LYS B C 1
ATOM 2027 O O . LYS B 1 56 ? 16.25 -9.594 -1.271 1 95.81 56 LYS B O 1
ATOM 2032 N N . ASP B 1 57 ? 17.391 -8.75 -2.977 1 94.25 57 ASP B N 1
ATOM 2033 C CA . ASP B 1 57 ? 18.547 -8.352 -2.18 1 94.25 57 ASP B CA 1
ATOM 2034 C C . ASP B 1 57 ? 18.172 -7.277 -1.163 1 94.25 57 ASP B C 1
ATOM 2036 O O . ASP B 1 57 ? 18.812 -7.133 -0.128 1 94.25 57 ASP B O 1
ATOM 2040 N N . THR B 1 58 ? 17.094 -6.562 -1.454 1 92.69 58 THR B N 1
ATOM 2041 C CA . THR B 1 58 ? 16.641 -5.535 -0.523 1 92.69 58 THR B CA 1
ATOM 2042 C C . THR B 1 58 ? 15.844 -6.16 0.623 1 92.69 58 THR B C 1
ATOM 2044 O O . THR B 1 58 ? 15.586 -5.504 1.634 1 92.69 58 THR B O 1
ATOM 2047 N N . GLY B 1 59 ? 15.438 -7.395 0.458 1 93.88 59 GLY B N 1
ATOM 2048 C CA . GLY B 1 59 ? 14.648 -8.078 1.474 1 93.88 59 GLY B CA 1
ATOM 2049 C C . GLY B 1 59 ? 13.164 -7.789 1.365 1 93.88 59 GLY B C 1
ATOM 2050 O O . GLY B 1 59 ? 12.367 -8.289 2.162 1 93.88 59 GLY B O 1
ATOM 2051 N N . THR B 1 60 ? 12.805 -7.066 0.334 1 95.44 60 THR B N 1
ATOM 2052 C CA . THR B 1 60 ? 11.414 -6.645 0.222 1 95.44 60 THR B CA 1
ATOM 2053 C C . THR B 1 60 ? 10.633 -7.59 -0.688 1 95.44 60 THR B C 1
ATOM 2055 O O . THR B 1 60 ? 9.398 -7.539 -0.738 1 95.44 60 THR B O 1
ATOM 2058 N N . GLU B 1 61 ? 11.375 -8.477 -1.4 1 97.94 61 GLU B N 1
ATOM 2059 C CA . GLU B 1 61 ? 10.719 -9.461 -2.26 1 97.94 61 GLU B CA 1
ATOM 2060 C C . GLU B 1 61 ? 11.43 -10.812 -2.201 1 97.94 61 GLU B C 1
ATOM 2062 O O . GLU B 1 61 ? 12.609 -10.883 -1.846 1 97.94 61 GLU B O 1
ATOM 2067 N N . MET B 1 62 ? 10.75 -11.812 -2.473 1 98.12 62 MET B N 1
ATOM 2068 C CA . MET B 1 62 ? 11.242 -13.172 -2.635 1 98.12 62 MET B CA 1
ATOM 2069 C C . MET B 1 62 ? 10.641 -13.828 -3.875 1 98.12 62 MET B C 1
ATOM 2071 O O . MET B 1 62 ? 9.57 -14.438 -3.805 1 98.12 62 MET B O 1
ATOM 2075 N N . PRO B 1 63 ? 11.367 -13.742 -5 1 98.62 63 PRO B N 1
ATOM 2076 C CA . PRO B 1 63 ? 10.844 -14.328 -6.238 1 98.62 63 PRO B CA 1
ATOM 2077 C C . PRO B 1 63 ? 11.062 -15.836 -6.316 1 98.62 63 PRO B C 1
ATOM 2079 O O . PRO B 1 63 ? 12.102 -16.344 -5.887 1 98.62 63 PRO B O 1
ATOM 2082 N N . PHE B 1 64 ? 10.07 -16.547 -6.844 1 98.81 64 PHE B N 1
ATOM 2083 C CA . PHE B 1 64 ? 10.109 -17.984 -7.059 1 98.81 64 PHE B CA 1
ATOM 2084 C C . PHE B 1 64 ? 9.805 -18.328 -8.516 1 98.81 64 PHE B C 1
ATOM 2086 O O . PHE B 1 64 ? 8.961 -17.688 -9.141 1 98.81 64 PHE B O 1
ATOM 2093 N N . VAL B 1 65 ? 10.484 -19.344 -9.008 1 98.88 65 VAL B N 1
ATOM 2094 C CA . VAL B 1 65 ? 9.992 -20 -10.219 1 98.88 65 VAL B CA 1
ATOM 2095 C C . VAL B 1 65 ? 9.07 -21.156 -9.852 1 98.88 65 VAL B C 1
ATOM 2097 O O . VAL B 1 65 ? 9.242 -21.781 -8.805 1 98.88 65 VAL B O 1
ATOM 2100 N N . ILE B 1 66 ? 8.094 -21.344 -10.68 1 98.94 66 ILE B N 1
ATOM 2101 C CA . ILE B 1 66 ? 7.156 -22.453 -10.523 1 98.94 66 ILE B CA 1
ATOM 2102 C C . ILE B 1 66 ? 7.57 -23.609 -11.422 1 98.94 66 ILE B C 1
ATOM 2104 O O . ILE B 1 66 ? 7.656 -23.453 -12.648 1 98.94 66 ILE B O 1
ATOM 2108 N N . ILE B 1 67 ? 7.812 -24.734 -10.844 1 98.81 67 ILE B N 1
ATOM 2109 C CA . ILE B 1 67 ? 8.273 -25.906 -11.578 1 98.81 67 ILE B CA 1
ATOM 2110 C C . ILE B 1 67 ? 7.211 -27 -11.531 1 98.81 67 ILE B C 1
ATOM 2112 O O . ILE B 1 67 ? 6.684 -27.312 -10.461 1 98.81 67 ILE B O 1
ATOM 2116 N N . ASP B 1 68 ? 6.859 -27.531 -12.695 1 98.56 68 ASP B N 1
ATOM 2117 C CA . ASP B 1 68 ? 5.98 -28.688 -12.781 1 98.56 68 ASP B CA 1
ATOM 2118 C C . ASP B 1 68 ? 6.699 -29.953 -12.32 1 98.56 68 ASP B C 1
ATOM 2120 O O . ASP B 1 68 ? 7.727 -30.328 -12.883 1 98.56 68 ASP B O 1
ATOM 2124 N N . GLN B 1 69 ? 6.152 -30.641 -11.297 1 97.75 69 GLN B N 1
ATOM 2125 C CA . GLN B 1 69 ? 6.832 -31.797 -10.719 1 97.75 69 GLN B CA 1
ATOM 2126 C C . GLN B 1 69 ? 6.891 -32.938 -11.711 1 97.75 69 GLN B C 1
ATOM 2128 O O . GLN B 1 69 ? 7.789 -33.781 -11.633 1 97.75 69 GLN B O 1
ATOM 2133 N N . GLN B 1 70 ? 6 -33.031 -12.617 1 96.94 70 GLN B N 1
ATOM 2134 C CA . GLN B 1 70 ? 5.961 -34.094 -13.586 1 96.94 70 GLN B CA 1
ATOM 2135 C C . GLN B 1 70 ? 7.004 -33.906 -14.68 1 96.94 70 GLN B C 1
ATOM 2137 O O . GLN B 1 70 ? 7.73 -34.844 -15.023 1 96.94 70 GLN B O 1
ATOM 2142 N N . THR B 1 71 ? 7.18 -32.75 -15.219 1 97.62 71 THR B N 1
ATOM 2143 C CA . THR B 1 71 ? 8.062 -32.5 -16.359 1 97.62 71 THR B CA 1
ATOM 2144 C C . THR B 1 71 ? 9.391 -31.906 -15.883 1 97.62 71 THR B C 1
ATOM 2146 O O . THR B 1 71 ? 10.367 -31.875 -16.641 1 97.62 71 THR B O 1
ATOM 2149 N N . ASN B 1 72 ? 9.414 -31.344 -14.672 1 98 72 ASN B N 1
ATOM 2150 C CA . ASN B 1 72 ? 10.562 -30.656 -14.094 1 98 72 ASN B CA 1
ATOM 2151 C C . ASN B 1 72 ? 10.906 -29.391 -14.875 1 98 72 ASN B C 1
ATOM 2153 O O . ASN B 1 72 ? 12.062 -28.953 -14.883 1 98 72 ASN B O 1
ATOM 2157 N N . GLU B 1 73 ? 9.945 -28.828 -15.547 1 98.5 73 GLU B N 1
ATOM 2158 C CA . GLU B 1 73 ? 10.125 -27.594 -16.312 1 98.5 73 GLU B CA 1
ATOM 2159 C C . GLU B 1 73 ? 9.594 -26.391 -15.555 1 98.5 73 GLU B C 1
ATOM 2161 O O . GLU B 1 73 ? 8.602 -26.5 -14.828 1 98.5 73 GLU B O 1
ATOM 2166 N N . ILE B 1 74 ? 10.281 -25.25 -15.773 1 98.81 74 ILE B N 1
ATOM 2167 C CA . ILE B 1 74 ? 9.719 -24 -15.289 1 98.81 74 ILE B CA 1
ATOM 2168 C C . ILE B 1 74 ? 8.477 -23.641 -16.094 1 98.81 74 ILE B C 1
ATOM 2170 O O . ILE B 1 74 ? 8.531 -23.562 -17.328 1 98.81 74 ILE B O 1
ATOM 2174 N N . ILE B 1 75 ? 7.344 -23.406 -15.438 1 98.88 75 ILE B N 1
ATOM 2175 C CA . ILE B 1 75 ? 6.09 -23.188 -16.141 1 98.88 75 ILE B CA 1
ATOM 2176 C C . ILE B 1 75 ? 5.496 -21.844 -15.719 1 98.88 75 ILE B C 1
ATOM 2178 O O . ILE B 1 75 ? 4.379 -21.5 -16.109 1 98.88 75 ILE B O 1
ATOM 2182 N N . GLY B 1 76 ? 6.199 -21.047 -14.875 1 98.81 76 GLY B N 1
ATOM 2183 C CA . GLY B 1 76 ? 5.738 -19.75 -14.391 1 98.81 76 GLY B CA 1
ATOM 2184 C C . GLY B 1 76 ? 6.605 -19.188 -13.281 1 98.81 76 GLY B C 1
ATOM 2185 O O . GLY B 1 76 ? 7.684 -19.703 -13 1 98.81 76 GLY B O 1
ATOM 2186 N N . ALA B 1 77 ? 6.145 -18.141 -12.695 1 98.88 77 ALA B N 1
ATOM 2187 C CA . ALA B 1 77 ? 6.812 -17.516 -11.555 1 98.88 77 ALA B CA 1
ATOM 2188 C C . ALA B 1 77 ? 5.809 -16.812 -10.648 1 98.88 77 ALA B C 1
ATOM 2190 O O . ALA B 1 77 ? 4.668 -16.562 -11.047 1 98.88 77 ALA B O 1
ATOM 2191 N N . THR B 1 78 ? 6.203 -16.594 -9.453 1 98.75 78 THR B N 1
ATOM 2192 C CA . THR B 1 78 ? 5.461 -15.859 -8.438 1 98.75 78 THR B CA 1
ATOM 2193 C C . THR B 1 78 ? 6.414 -15.25 -7.406 1 98.75 78 THR B C 1
ATOM 2195 O O . THR B 1 78 ? 7.629 -15.438 -7.488 1 98.75 78 THR B O 1
ATOM 2198 N N . LYS B 1 79 ? 5.895 -14.406 -6.57 1 98.38 79 LYS B N 1
ATOM 2199 C CA . LYS B 1 79 ? 6.809 -13.844 -5.578 1 98.38 79 LYS B CA 1
ATOM 2200 C C . LYS B 1 79 ? 6.051 -13.383 -4.332 1 98.38 79 LYS B C 1
ATOM 2202 O O . LYS B 1 79 ? 4.844 -13.141 -4.387 1 98.38 79 LYS B O 1
ATOM 2207 N N . LEU B 1 80 ? 6.723 -13.453 -3.219 1 98.69 80 LEU B N 1
ATOM 2208 C CA . LEU B 1 80 ? 6.367 -12.609 -2.088 1 98.69 80 LEU B CA 1
ATOM 2209 C C . LEU B 1 80 ? 6.883 -11.188 -2.291 1 98.69 80 LEU B C 1
ATOM 2211 O O . LEU B 1 80 ? 8.055 -10.984 -2.621 1 98.69 80 LEU B O 1
ATOM 2215 N N . MET B 1 81 ? 6.016 -10.219 -2.168 1 98.19 81 MET B N 1
ATOM 2216 C CA . MET B 1 81 ? 6.398 -8.836 -2.416 1 98.19 81 MET B CA 1
ATOM 2217 C C . MET B 1 81 ? 5.793 -7.902 -1.369 1 98.19 81 MET B C 1
ATOM 2219 O O . MET B 1 81 ? 4.965 -8.328 -0.564 1 98.19 81 MET B O 1
ATOM 2223 N N . ASP B 1 82 ? 6.305 -6.652 -1.353 1 97.62 82 ASP B N 1
ATOM 2224 C CA . ASP B 1 82 ? 5.852 -5.676 -0.369 1 97.62 82 ASP B CA 1
ATOM 2225 C C . ASP B 1 82 ? 5.984 -6.223 1.051 1 97.62 82 ASP B C 1
ATOM 2227 O O . ASP B 1 82 ? 5.051 -6.121 1.85 1 97.62 82 ASP B O 1
ATOM 2231 N N . ILE B 1 83 ? 7.094 -6.902 1.306 1 98.31 83 ILE B N 1
ATOM 2232 C CA . ILE B 1 83 ? 7.32 -7.539 2.598 1 98.31 83 ILE B CA 1
ATOM 2233 C C . ILE B 1 83 ? 7.613 -6.477 3.654 1 98.31 83 ILE B C 1
ATOM 2235 O O . ILE B 1 83 ? 8.492 -5.633 3.469 1 98.31 83 ILE B O 1
ATOM 2239 N N . GLN B 1 84 ? 6.84 -6.441 4.66 1 97.88 84 GLN B N 1
ATOM 2240 C CA . GLN B 1 84 ? 7.066 -5.609 5.836 1 97.88 84 GLN B CA 1
ATOM 2241 C C . GLN B 1 84 ? 7.273 -6.465 7.086 1 97.88 84 GLN B C 1
ATOM 2243 O O . GLN B 1 84 ? 6.316 -6.781 7.793 1 97.88 84 GLN B O 1
ATOM 2248 N N . GLN B 1 85 ? 8.531 -6.723 7.34 1 96.69 85 GLN B N 1
ATOM 2249 C CA . GLN B 1 85 ? 8.883 -7.656 8.406 1 96.69 85 GLN B CA 1
ATOM 2250 C C . GLN B 1 85 ? 8.391 -7.156 9.758 1 96.69 85 GLN B C 1
ATOM 2252 O O . GLN B 1 85 ? 7.891 -7.941 10.57 1 96.69 85 GLN B O 1
ATOM 2257 N N . SER B 1 86 ? 8.469 -5.875 10.023 1 96.38 86 SER B N 1
ATOM 2258 C CA . SER B 1 86 ? 8.102 -5.305 11.312 1 96.38 86 SER B CA 1
ATOM 2259 C C . SER B 1 86 ? 6.602 -5.43 11.562 1 96.38 86 SER B C 1
ATOM 2261 O O . SER B 1 86 ? 6.156 -5.422 12.711 1 96.38 86 SER B O 1
ATOM 2263 N N . HIS B 1 87 ? 5.859 -5.566 10.508 1 98.31 87 HIS B N 1
ATOM 2264 C CA . HIS B 1 87 ? 4.41 -5.688 10.633 1 98.31 87 HIS B CA 1
ATOM 2265 C C . HIS B 1 87 ? 3.943 -7.102 10.297 1 98.31 87 HIS B C 1
ATOM 2267 O O . HIS B 1 87 ? 2.74 -7.352 10.188 1 98.31 87 HIS B O 1
ATOM 2273 N N . LYS B 1 88 ? 4.914 -7.973 9.977 1 98.38 88 LYS B N 1
ATOM 2274 C CA . LYS B 1 88 ? 4.641 -9.391 9.734 1 98.38 88 LYS B CA 1
ATOM 2275 C C . LYS B 1 88 ? 3.586 -9.562 8.648 1 98.38 88 LYS B C 1
ATOM 2277 O O . LYS B 1 88 ? 2.59 -10.266 8.844 1 98.38 88 LYS B O 1
ATOM 2282 N N . ARG B 1 89 ? 3.879 -8.961 7.543 1 98.81 89 ARG B N 1
ATOM 2283 C CA . ARG B 1 89 ? 2.924 -9.047 6.441 1 98.81 89 ARG B CA 1
ATOM 2284 C C . ARG B 1 89 ? 3.625 -8.922 5.094 1 98.81 89 ARG B C 1
ATOM 2286 O O . ARG B 1 89 ? 4.781 -8.5 5.027 1 98.81 89 ARG B O 1
ATOM 2293 N N . GLY B 1 90 ? 2.932 -9.227 4.086 1 98.81 90 GLY B N 1
ATOM 2294 C CA . GLY B 1 90 ? 3.369 -9.062 2.707 1 98.81 90 GLY B CA 1
ATOM 2295 C C . GLY B 1 90 ? 2.289 -9.398 1.695 1 98.81 90 GLY B C 1
ATOM 2296 O O . GLY B 1 90 ? 1.099 -9.359 2.014 1 98.81 90 GLY B O 1
ATOM 2297 N N . GLU B 1 91 ? 2.76 -9.586 0.469 1 98.94 91 GLU B N 1
ATOM 2298 C CA . GLU B 1 91 ? 1.858 -9.781 -0.662 1 98.94 91 GLU B CA 1
ATOM 2299 C C . GLU B 1 91 ? 2.311 -10.961 -1.524 1 98.94 91 GLU B C 1
ATOM 2301 O O . GLU B 1 91 ? 3.506 -11.141 -1.756 1 98.94 91 GLU B O 1
ATOM 2306 N N . ILE B 1 92 ? 1.42 -11.805 -1.84 1 98.94 92 ILE B N 1
ATOM 2307 C CA . ILE B 1 92 ? 1.677 -12.742 -2.926 1 98.94 92 ILE B CA 1
ATOM 2308 C C . ILE B 1 92 ? 1.214 -12.141 -4.25 1 98.94 92 ILE B C 1
ATOM 2310 O O . ILE B 1 92 ? 0.05 -11.758 -4.395 1 98.94 92 ILE B O 1
ATOM 2314 N N . GLY B 1 93 ? 2.129 -12.016 -5.184 1 98.38 93 GLY B N 1
ATOM 2315 C CA . GLY B 1 93 ? 1.721 -11.391 -6.434 1 98.38 93 GLY B CA 1
ATOM 2316 C C . GLY B 1 93 ? 2.717 -11.602 -7.559 1 98.38 93 GLY B C 1
ATOM 2317 O O . GLY B 1 93 ? 3.645 -12.398 -7.434 1 98.38 93 GLY B O 1
ATOM 2318 N N . PHE B 1 94 ? 2.357 -10.992 -8.664 1 98 94 PHE B N 1
ATOM 2319 C CA . PHE B 1 94 ? 3.104 -11.078 -9.914 1 98 94 PHE B CA 1
ATOM 2320 C C . PHE B 1 94 ? 3.197 -12.523 -10.391 1 98 94 PHE B C 1
ATOM 2322 O O . PHE B 1 94 ? 4.266 -12.977 -10.805 1 98 94 PHE B O 1
ATOM 2329 N N . THR B 1 95 ? 2.146 -13.234 -10.172 1 98.44 95 THR B N 1
ATOM 2330 C CA . THR B 1 95 ? 2.096 -14.641 -10.547 1 98.44 95 THR B CA 1
ATOM 2331 C C . THR B 1 95 ? 1.727 -14.797 -12.023 1 98.44 95 THR B C 1
ATOM 2333 O O . THR B 1 95 ? 0.762 -14.188 -12.492 1 98.44 95 THR B O 1
ATOM 2336 N N . TRP B 1 96 ? 2.488 -15.5 -12.703 1 98.44 96 TRP B N 1
ATOM 2337 C CA . TRP B 1 96 ? 2.133 -15.836 -14.078 1 98.44 96 TRP B CA 1
ATOM 2338 C C . TRP B 1 96 ? 2.486 -17.281 -14.391 1 98.44 96 TRP B C 1
ATOM 2340 O O . TRP B 1 96 ? 3.43 -17.844 -13.82 1 98.44 96 TRP B O 1
ATOM 2350 N N . LEU B 1 97 ? 1.726 -17.906 -15.203 1 98.44 97 LEU B N 1
ATOM 2351 C CA . LEU B 1 97 ? 1.887 -19.281 -15.688 1 98.44 97 LEU B CA 1
ATOM 2352 C C . LEU B 1 97 ? 1.848 -19.312 -17.219 1 98.44 97 LEU B C 1
ATOM 2354 O O . LEU B 1 97 ? 1.103 -18.562 -17.844 1 98.44 97 LEU B O 1
ATOM 2358 N N . THR B 1 98 ? 2.631 -20.203 -17.734 1 98.31 98 THR B N 1
ATOM 2359 C CA . THR B 1 98 ? 2.486 -20.453 -19.172 1 98.31 98 THR B CA 1
ATOM 2360 C C . THR B 1 98 ? 1.09 -20.984 -19.484 1 98.31 98 THR B C 1
ATOM 2362 O O . THR B 1 98 ? 0.491 -21.703 -18.688 1 98.31 98 THR B O 1
ATOM 2365 N N . PRO B 1 99 ? 0.513 -20.641 -20.609 1 97.44 99 PRO B N 1
ATOM 2366 C CA . PRO B 1 99 ? -0.908 -20.828 -20.906 1 97.44 99 PRO B CA 1
ATOM 2367 C C . PRO B 1 99 ? -1.355 -22.281 -20.766 1 97.44 99 PRO B C 1
ATOM 2369 O O . PRO B 1 99 ? -2.471 -22.547 -20.312 1 97.44 99 PRO B O 1
ATOM 2372 N N . ASN B 1 100 ? -0.568 -23.25 -21.031 1 96.56 100 ASN B N 1
ATOM 2373 C CA . ASN B 1 100 ? -0.929 -24.656 -20.953 1 96.56 100 ASN B CA 1
ATOM 2374 C C . ASN B 1 100 ? -1.319 -25.062 -19.547 1 96.56 100 ASN B C 1
ATOM 2376 O O . ASN B 1 100 ? -1.926 -26.125 -19.344 1 96.56 100 ASN B O 1
ATOM 2380 N N . TYR B 1 101 ? -1.048 -24.234 -18.625 1 97.38 101 TYR B N 1
ATOM 2381 C CA . TYR B 1 101 ? -1.315 -24.594 -17.234 1 97.38 101 TYR B CA 1
ATOM 2382 C C . TYR B 1 101 ? -2.414 -23.719 -16.656 1 97.38 101 TYR B C 1
ATOM 2384 O O . TYR B 1 101 ? -2.686 -23.781 -15.445 1 97.38 101 TYR B O 1
ATOM 2392 N N . TRP B 1 102 ? -3.012 -22.891 -17.469 1 95.44 102 TRP B N 1
ATOM 2393 C CA . TRP B 1 102 ? -4.152 -22.109 -17 1 95.44 102 TRP B CA 1
ATOM 2394 C C . TRP B 1 102 ? -5.355 -23 -16.75 1 95.44 102 TRP B C 1
ATOM 2396 O O . TRP B 1 102 ? -5.574 -23.984 -17.453 1 95.44 102 TRP B O 1
ATOM 2406 N N . ARG B 1 103 ? -6.121 -22.672 -15.734 1 92.5 103 ARG B N 1
ATOM 2407 C CA . ARG B 1 103 ? -7.332 -23.391 -15.352 1 92.5 103 ARG B CA 1
ATOM 2408 C C . ARG B 1 103 ? -7.004 -24.812 -14.898 1 92.5 103 ARG B C 1
ATOM 2410 O O . ARG B 1 103 ? -7.75 -25.75 -15.188 1 92.5 103 ARG B O 1
ATOM 2417 N N . THR B 1 104 ? -5.793 -25 -14.445 1 94.88 104 THR B N 1
ATOM 2418 C CA . THR B 1 104 ? -5.383 -26.234 -13.773 1 94.88 104 THR B CA 1
ATOM 2419 C C . THR B 1 104 ? -5.238 -26 -12.273 1 94.88 104 THR B C 1
ATOM 2421 O O . THR B 1 104 ? -5.48 -24.906 -11.781 1 94.88 104 THR B O 1
ATOM 2424 N N . ALA B 1 105 ? -4.812 -27.016 -11.57 1 95.75 105 ALA B N 1
ATOM 2425 C CA . ALA B 1 105 ? -4.672 -26.953 -10.117 1 95.75 105 ALA B CA 1
ATOM 2426 C C . ALA B 1 105 ? -3.371 -26.25 -9.727 1 95.75 105 ALA B C 1
ATOM 2428 O O . ALA B 1 105 ? -3.117 -26.016 -8.539 1 95.75 105 ALA B O 1
ATOM 2429 N N . VAL B 1 106 ? -2.584 -25.844 -10.648 1 97.69 106 VAL B N 1
ATOM 2430 C CA . VAL B 1 106 ? -1.222 -25.391 -10.398 1 97.69 106 VAL B CA 1
ATOM 2431 C C . VAL B 1 106 ? -1.252 -24.141 -9.531 1 97.69 106 VAL B C 1
ATOM 2433 O O . VAL B 1 106 ? -0.608 -24.078 -8.477 1 97.69 106 VAL B O 1
ATOM 2436 N N . ASN B 1 107 ? -2.033 -23.188 -9.906 1 97.88 107 ASN B N 1
ATOM 2437 C CA . ASN B 1 107 ? -2.018 -21.922 -9.18 1 97.88 107 ASN B CA 1
ATOM 2438 C C . ASN B 1 107 ? -2.543 -22.094 -7.758 1 97.88 107 ASN B C 1
ATOM 2440 O O . ASN B 1 107 ? -2.02 -21.484 -6.82 1 97.88 107 ASN B O 1
ATOM 2444 N N . THR B 1 108 ? -3.547 -22.859 -7.605 1 97.94 108 THR B N 1
ATOM 2445 C CA . THR B 1 108 ? -4.078 -23.109 -6.273 1 97.94 108 THR B CA 1
ATOM 2446 C C . THR B 1 108 ? -3.023 -23.781 -5.391 1 97.94 108 THR B C 1
ATOM 2448 O O . THR B 1 108 ? -2.873 -23.422 -4.219 1 97.94 108 THR B O 1
ATOM 2451 N N . ASN B 1 109 ? -2.322 -24.719 -5.953 1 98.44 109 ASN B N 1
ATOM 2452 C CA . ASN B 1 109 ? -1.254 -25.375 -5.211 1 98.44 109 ASN B CA 1
ATOM 2453 C C . ASN B 1 109 ? -0.136 -24.406 -4.852 1 98.44 109 ASN B C 1
ATOM 2455 O O . ASN B 1 109 ? 0.406 -24.453 -3.746 1 98.44 109 ASN B O 1
ATOM 2459 N N . CYS B 1 110 ? 0.223 -23.516 -5.766 1 98.69 110 CYS B N 1
ATOM 2460 C CA . CYS B 1 110 ? 1.227 -22.5 -5.484 1 98.69 110 CYS B CA 1
ATOM 2461 C C . CYS B 1 110 ? 0.803 -21.625 -4.309 1 98.69 110 CYS B C 1
ATOM 2463 O O . CYS B 1 110 ? 1.592 -21.375 -3.393 1 98.69 110 CYS B O 1
ATOM 2465 N N . LYS B 1 111 ? -0.457 -21.203 -4.355 1 98.81 111 LYS B N 1
ATOM 2466 C CA . LYS B 1 111 ? -0.979 -20.344 -3.293 1 98.81 111 LYS B CA 1
ATOM 2467 C C . LYS B 1 111 ? -0.991 -21.078 -1.956 1 98.81 111 LYS B C 1
ATOM 2469 O O . LYS B 1 111 ? -0.65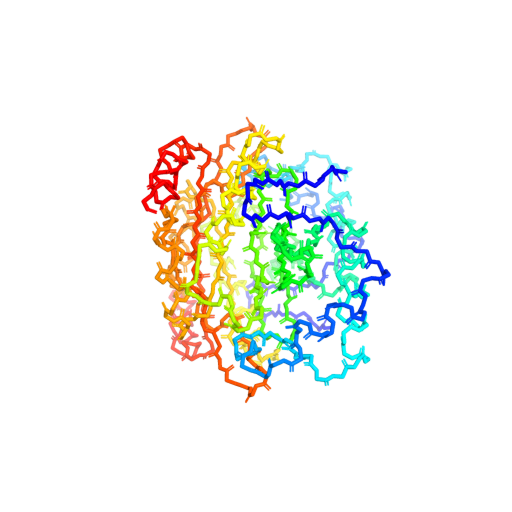5 -20.5 -0.92 1 98.81 111 LYS B O 1
ATOM 2474 N N . TYR B 1 112 ? -1.344 -22.312 -1.999 1 98.81 112 TYR B N 1
ATOM 2475 C CA . TYR B 1 112 ? -1.359 -23.109 -0.779 1 98.81 112 TYR B CA 1
ATOM 2476 C C . TYR B 1 112 ? 0.028 -23.188 -0.152 1 98.81 112 TYR B C 1
ATOM 2478 O O . TYR B 1 112 ? 0.186 -22.938 1.048 1 98.81 112 TYR B O 1
ATOM 2486 N N . LEU B 1 113 ? 1.002 -23.5 -0.933 1 98.81 113 LEU B N 1
ATOM 2487 C CA . LEU B 1 113 ? 2.373 -23.609 -0.449 1 98.81 113 LEU B CA 1
ATOM 2488 C C . LEU B 1 113 ? 2.865 -22.266 0.103 1 98.81 113 LEU B C 1
ATOM 2490 O O . LEU B 1 113 ? 3.465 -22.219 1.18 1 98.81 113 LEU B O 1
ATOM 2494 N N . LEU B 1 114 ? 2.594 -21.203 -0.605 1 98.88 114 LEU B N 1
ATOM 2495 C CA . LEU B 1 114 ? 3.074 -19.891 -0.195 1 98.88 114 LEU B CA 1
ATOM 2496 C C . LEU B 1 114 ? 2.359 -19.422 1.066 1 98.88 114 LEU B C 1
ATOM 2498 O O . LEU B 1 114 ? 2.99 -18.875 1.981 1 98.88 114 LEU B O 1
ATOM 2502 N N . LEU B 1 115 ? 1.081 -19.594 1.078 1 98.94 115 LEU B N 1
ATOM 2503 C CA . LEU B 1 115 ? 0.323 -19.172 2.252 1 98.94 115 LEU B CA 1
ATOM 2504 C C . LEU B 1 115 ? 0.751 -19.953 3.486 1 98.94 115 LEU B C 1
ATOM 2506 O O . LEU B 1 115 ? 0.893 -19.391 4.57 1 98.94 115 LEU B O 1
ATOM 2510 N N . THR B 1 116 ? 0.953 -21.25 3.324 1 98.88 116 THR B N 1
ATOM 2511 C CA . THR B 1 116 ? 1.46 -22.078 4.418 1 98.88 116 THR B CA 1
ATOM 2512 C C . THR B 1 116 ? 2.805 -21.547 4.914 1 98.88 116 THR B C 1
ATOM 2514 O O . THR B 1 116 ? 3.012 -21.391 6.117 1 98.88 116 THR B O 1
ATOM 2517 N N . TYR B 1 117 ? 3.623 -21.281 4.027 1 98.88 117 TYR B N 1
ATOM 2518 C CA . TYR B 1 117 ? 4.941 -20.75 4.355 1 98.88 117 TYR B CA 1
ATOM 2519 C C . TYR B 1 117 ? 4.828 -19.406 5.078 1 98.88 117 TYR B C 1
ATOM 2521 O O . TYR B 1 117 ? 5.473 -19.188 6.105 1 98.88 117 TYR B O 1
ATOM 2529 N N . CYS B 1 118 ? 4.02 -18.516 4.582 1 98.81 118 CYS B N 1
ATOM 2530 C CA . CYS B 1 118 ? 3.867 -17.188 5.145 1 98.81 118 CYS B CA 1
ATOM 2531 C C . CYS B 1 118 ? 3.33 -17.25 6.566 1 98.81 118 CYS B C 1
ATOM 2533 O O . CYS B 1 118 ? 3.859 -16.594 7.465 1 98.81 118 CYS B O 1
ATOM 2535 N N . PHE B 1 119 ? 2.318 -18.047 6.82 1 98.88 119 PHE B N 1
ATOM 2536 C CA . PHE B 1 119 ? 1.646 -18.031 8.117 1 98.88 119 PHE B CA 1
ATOM 2537 C C . PHE B 1 119 ? 2.354 -18.969 9.094 1 98.88 119 PHE B C 1
ATOM 2539 O O . PHE B 1 119 ? 2.496 -18.641 10.273 1 98.88 119 PHE B O 1
ATOM 2546 N N . GLU B 1 120 ? 2.867 -20.062 8.617 1 98.62 120 GLU B N 1
ATOM 2547 C CA . GLU B 1 120 ? 3.32 -21.094 9.555 1 98.62 120 GLU B CA 1
ATOM 2548 C C . GLU B 1 120 ? 4.832 -21.047 9.742 1 98.62 120 GLU B C 1
ATOM 2550 O O . GLU B 1 120 ? 5.359 -21.531 10.742 1 98.62 120 GLU B O 1
ATOM 2555 N N . VAL B 1 121 ? 5.547 -20.531 8.805 1 98.31 121 VAL B N 1
ATOM 2556 C CA . VAL B 1 121 ? 7 -20.484 8.906 1 98.31 121 VAL B CA 1
ATOM 2557 C C . VAL B 1 121 ? 7.453 -19.047 9.188 1 98.31 121 VAL B C 1
ATOM 2559 O O . VAL B 1 121 ? 8.172 -18.797 10.156 1 98.31 121 VAL B O 1
ATOM 2562 N N . LEU B 1 122 ? 7 -18.109 8.414 1 97.94 122 LEU B N 1
ATOM 2563 C CA . LEU B 1 122 ? 7.426 -16.719 8.594 1 97.94 122 LEU B CA 1
ATOM 2564 C C . LEU B 1 122 ? 6.668 -16.062 9.734 1 97.94 122 LEU B C 1
ATOM 2566 O O . LEU B 1 122 ? 7.078 -15.008 10.234 1 97.94 122 LEU B O 1
ATOM 2570 N N . GLY B 1 123 ? 5.484 -16.594 10.047 1 98.44 123 GLY B N 1
ATOM 2571 C CA . GLY B 1 123 ? 4.707 -16.047 11.148 1 98.44 123 GLY B CA 1
ATOM 2572 C C . GLY B 1 123 ? 4.008 -14.75 10.812 1 98.44 123 GLY B C 1
ATOM 2573 O O . GLY B 1 123 ? 3.863 -13.875 11.664 1 98.44 123 GLY B O 1
ATOM 2574 N N . TRP B 1 124 ? 3.568 -14.578 9.633 1 98.81 124 TRP B N 1
ATOM 2575 C CA . TRP B 1 124 ? 2.887 -13.359 9.211 1 98.81 124 TRP B CA 1
ATOM 2576 C C . TRP B 1 124 ? 1.481 -13.297 9.805 1 98.81 124 TRP B C 1
ATOM 2578 O O . TRP B 1 124 ? 0.888 -14.32 10.133 1 98.81 124 TRP B O 1
ATOM 2588 N N . GLN B 1 125 ? 0.97 -12.086 9.984 1 98.88 125 GLN B N 1
ATOM 2589 C CA . GLN B 1 125 ? -0.392 -11.906 10.477 1 98.88 125 GLN B CA 1
ATOM 2590 C C . GLN B 1 125 ? -1.345 -11.547 9.336 1 98.88 125 GLN B C 1
ATOM 2592 O O . GLN B 1 125 ? -2.564 -11.555 9.516 1 98.88 125 GLN B O 1
ATOM 2597 N N . ARG B 1 126 ? -0.78 -11.234 8.219 1 98.88 126 ARG B N 1
ATOM 2598 C CA . ARG B 1 126 ? -1.569 -10.82 7.066 1 98.88 126 ARG B CA 1
ATOM 2599 C C . ARG B 1 126 ? -0.846 -11.133 5.762 1 98.88 126 ARG B C 1
ATOM 2601 O O . ARG B 1 126 ? 0.365 -10.938 5.652 1 98.88 126 ARG B O 1
ATOM 2608 N N . VAL B 1 127 ? -1.521 -11.703 4.805 1 98.94 127 VAL B N 1
ATOM 2609 C CA . VAL B 1 127 ? -1.072 -11.805 3.418 1 98.94 127 VAL B CA 1
ATOM 2610 C C . VAL B 1 127 ? -2.088 -11.133 2.496 1 98.94 127 VAL B C 1
ATOM 2612 O O . VAL B 1 127 ? -3.279 -11.445 2.543 1 98.94 127 VAL B O 1
ATOM 2615 N N . GLN B 1 128 ? -1.617 -10.172 1.719 1 98.94 128 GLN B N 1
ATOM 2616 C CA . GLN B 1 128 ? -2.494 -9.484 0.774 1 98.94 128 GLN B CA 1
ATOM 2617 C C . GLN B 1 128 ? -2.299 -10.016 -0.643 1 98.94 128 GLN B C 1
ATOM 2619 O O . GLN B 1 128 ? -1.232 -10.539 -0.974 1 98.94 128 GLN B O 1
ATOM 2624 N N . ILE B 1 129 ? -3.316 -9.992 -1.382 1 98.88 129 ILE B N 1
ATOM 2625 C CA . ILE B 1 129 ? -3.344 -10.25 -2.816 1 98.88 129 ILE B CA 1
ATOM 2626 C C . ILE B 1 129 ? -4.16 -9.172 -3.521 1 98.88 129 ILE B C 1
ATOM 2628 O O . ILE B 1 129 ? -5.234 -8.789 -3.047 1 98.88 129 ILE B O 1
ATOM 2632 N N . LYS B 1 130 ? -3.631 -8.648 -4.562 1 98.75 130 LYS B N 1
ATOM 2633 C CA . LYS B 1 130 ? -4.375 -7.629 -5.293 1 98.75 130 LYS B CA 1
ATOM 2634 C C . LYS B 1 130 ? -4.418 -7.941 -6.785 1 98.75 130 LYS B C 1
ATOM 2636 O O . LYS B 1 130 ? -3.582 -8.695 -7.289 1 98.75 130 LYS B O 1
ATOM 2641 N N . THR B 1 131 ? -5.348 -7.402 -7.434 1 98.56 131 THR B N 1
ATOM 2642 C CA . THR B 1 131 ? -5.473 -7.617 -8.875 1 98.56 131 THR B CA 1
ATOM 2643 C C . THR B 1 131 ? -6.207 -6.457 -9.531 1 98.56 131 THR B C 1
ATOM 2645 O O . THR B 1 131 ? -6.773 -5.602 -8.844 1 98.56 131 THR B O 1
ATOM 2648 N N . ASP B 1 132 ? -6.109 -6.453 -10.844 1 98.31 132 ASP B N 1
ATOM 2649 C CA . ASP B 1 132 ? -6.785 -5.473 -11.68 1 98.31 132 ASP B CA 1
ATOM 2650 C C . ASP B 1 132 ? -8.305 -5.609 -11.57 1 98.31 132 ASP B C 1
ATOM 2652 O O . ASP B 1 132 ? -8.828 -6.727 -11.57 1 98.31 132 ASP B O 1
ATOM 2656 N N . HIS B 1 133 ? -8.938 -4.414 -11.516 1 98.62 133 HIS B N 1
ATOM 2657 C CA . HIS B 1 133 ? -10.391 -4.441 -11.367 1 98.62 133 HIS B CA 1
ATOM 2658 C C . HIS B 1 133 ? -11.055 -5.094 -12.57 1 98.62 133 HIS B C 1
ATOM 2660 O O . HIS B 1 133 ? -12.211 -5.527 -12.492 1 98.62 133 HIS B O 1
ATOM 2666 N N . GLU B 1 134 ? -10.398 -5.191 -13.688 1 97.88 134 GLU B N 1
ATOM 2667 C CA . GLU B 1 134 ? -10.953 -5.801 -14.891 1 97.88 134 GLU B CA 1
ATOM 2668 C C . GLU B 1 134 ? -10.57 -7.273 -14.992 1 97.88 134 GLU B C 1
ATOM 2670 O O . GLU B 1 134 ? -11.07 -7.996 -15.852 1 97.88 134 GLU B O 1
ATOM 2675 N N . ASN B 1 135 ? -9.641 -7.773 -14.156 1 97.19 135 ASN B N 1
ATOM 2676 C CA . ASN B 1 135 ? -9.227 -9.172 -14.164 1 97.19 135 ASN B CA 1
ATOM 2677 C C . ASN B 1 135 ? -10.172 -10.047 -13.352 1 97.19 135 ASN B C 1
ATOM 2679 O O . ASN B 1 135 ? -9.797 -10.539 -12.281 1 97.19 135 ASN B O 1
ATOM 2683 N N . HIS B 1 136 ? -11.297 -10.289 -13.922 1 97.69 136 HIS B N 1
ATOM 2684 C CA . HIS B 1 136 ? -12.359 -11.008 -13.227 1 97.69 136 HIS B CA 1
ATOM 2685 C C . HIS B 1 136 ? -11.969 -12.445 -12.945 1 97.69 136 HIS B C 1
ATOM 2687 O O . HIS B 1 136 ? -12.359 -13.016 -11.922 1 97.69 136 HIS B O 1
ATOM 2693 N N . ARG B 1 137 ? -11.219 -13.016 -13.828 1 95.38 137 ARG B N 1
ATOM 2694 C CA . ARG B 1 137 ? -10.734 -14.375 -13.625 1 95.38 137 ARG B CA 1
ATOM 2695 C C . ARG B 1 137 ? -9.883 -14.469 -12.359 1 95.38 137 ARG B C 1
ATOM 2697 O O . ARG B 1 137 ? -10.062 -15.375 -11.547 1 95.38 137 ARG B O 1
ATOM 2704 N N . SER B 1 138 ? -8.992 -13.562 -12.219 1 97.06 138 SER B N 1
ATOM 2705 C CA . SER B 1 138 ? -8.141 -13.531 -11.031 1 97.06 138 SER B CA 1
ATOM 2706 C C . SER B 1 138 ? -8.961 -13.289 -9.773 1 97.06 138 SER B C 1
ATOM 2708 O O . SER B 1 138 ? -8.727 -13.922 -8.742 1 97.06 138 SER B O 1
ATOM 2710 N N . GLN B 1 139 ? -9.875 -12.359 -9.828 1 98.5 139 GLN B N 1
ATOM 2711 C CA . GLN B 1 139 ? -10.742 -12.094 -8.688 1 98.5 139 GLN B CA 1
ATOM 2712 C C . GLN B 1 139 ? -11.445 -13.359 -8.227 1 98.5 139 GLN B C 1
ATOM 2714 O O . GLN B 1 139 ? -11.438 -13.688 -7.035 1 98.5 139 GLN B O 1
ATOM 2719 N N . LYS B 1 140 ? -11.977 -14.102 -9.156 1 97.81 140 LYS B N 1
ATOM 2720 C CA . LYS B 1 140 ? -12.68 -15.336 -8.828 1 97.81 140 LYS B CA 1
ATOM 2721 C C . LYS B 1 140 ? -11.727 -16.359 -8.211 1 97.81 140 LYS B C 1
ATOM 2723 O O . LYS B 1 140 ? -12.078 -17.047 -7.246 1 97.81 140 LYS B O 1
ATOM 2728 N N . ALA B 1 141 ? -10.539 -16.5 -8.766 1 97.44 141 ALA B N 1
ATOM 2729 C CA . ALA B 1 141 ? -9.547 -17.453 -8.25 1 97.44 141 ALA B CA 1
ATOM 2730 C C . ALA B 1 141 ? -9.141 -17.094 -6.824 1 97.44 141 ALA B C 1
ATOM 2732 O O . ALA B 1 141 ? -9 -17.984 -5.977 1 97.44 141 ALA B O 1
ATOM 2733 N N . ILE B 1 142 ? -8.953 -15.828 -6.547 1 98.5 142 ILE B N 1
ATOM 2734 C CA . ILE B 1 142 ? -8.547 -15.344 -5.23 1 98.5 142 ILE B CA 1
ATOM 2735 C C . ILE B 1 142 ? -9.648 -15.625 -4.215 1 98.5 142 ILE B C 1
ATOM 2737 O O . ILE B 1 142 ? -9.375 -16.125 -3.117 1 98.5 142 ILE B O 1
ATOM 2741 N N . GLU B 1 143 ? -10.805 -15.297 -4.602 1 98.56 143 GLU B N 1
ATOM 2742 C CA . GLU B 1 143 ? -11.938 -15.539 -3.723 1 98.56 143 GLU B CA 1
ATOM 2743 C C . GLU B 1 143 ? -12.148 -17.031 -3.486 1 98.56 143 GLU B C 1
ATOM 2745 O O . GLU B 1 143 ? -12.508 -17.438 -2.383 1 98.56 143 GLU B O 1
ATOM 2750 N N . ARG B 1 144 ? -11.914 -17.812 -4.496 1 97.81 144 ARG B N 1
ATOM 2751 C CA . ARG B 1 144 ? -12.086 -19.25 -4.414 1 97.81 144 ARG B CA 1
ATOM 2752 C C . ARG B 1 144 ? -11.188 -19.859 -3.334 1 97.81 144 ARG B C 1
ATOM 2754 O O . ARG B 1 144 ? -11.578 -20.812 -2.652 1 97.81 144 ARG B O 1
ATOM 2761 N N . ILE B 1 145 ? -10.047 -19.312 -3.125 1 98 145 ILE B N 1
ATOM 2762 C CA . ILE B 1 145 ? -9.133 -19.922 -2.168 1 98 145 ILE B CA 1
ATOM 2763 C C . ILE B 1 145 ? -9.43 -19.406 -0.764 1 98 145 ILE B C 1
ATOM 2765 O O . ILE B 1 145 ? -8.758 -19.781 0.202 1 98 145 ILE B O 1
ATOM 2769 N N . GLY B 1 146 ? -10.32 -18.484 -0.637 1 98.38 146 GLY B N 1
ATOM 2770 C CA . GLY B 1 146 ? -10.781 -18.078 0.683 1 98.38 146 GLY B CA 1
ATOM 2771 C C . GLY B 1 146 ? -10.328 -16.688 1.079 1 98.38 146 GLY B C 1
ATOM 2772 O O . GLY B 1 146 ? -10.531 -16.266 2.219 1 98.38 146 GLY B O 1
ATOM 2773 N N . ALA B 1 147 ? -9.711 -15.969 0.188 1 98.88 147 ALA B N 1
ATOM 2774 C CA . ALA B 1 147 ? -9.312 -14.594 0.497 1 98.88 147 ALA B CA 1
ATOM 2775 C C . ALA B 1 147 ? -10.531 -13.672 0.559 1 98.88 147 ALA B C 1
ATOM 2777 O O . ALA B 1 147 ? -11.484 -13.844 -0.207 1 98.88 147 ALA B O 1
ATOM 2778 N N . LYS B 1 148 ? -10.477 -12.688 1.424 1 98.81 148 LYS B N 1
ATOM 2779 C CA . LYS B 1 148 ? -11.594 -11.766 1.608 1 98.81 148 LYS B CA 1
ATOM 2780 C C . LYS B 1 148 ? -11.328 -10.43 0.924 1 98.81 148 LYS B C 1
ATOM 2782 O O . LYS B 1 148 ? -10.227 -9.883 1.026 1 98.81 148 LYS B O 1
ATOM 2787 N N . LYS B 1 149 ? -12.312 -10.008 0.204 1 98.81 149 LYS B N 1
ATOM 2788 C CA . LYS B 1 149 ? -12.227 -8.703 -0.441 1 98.81 149 LYS B CA 1
ATOM 2789 C C . LYS B 1 149 ? -12.266 -7.574 0.588 1 98.81 149 LYS B C 1
ATOM 2791 O O . LYS B 1 149 ? -13.141 -7.555 1.457 1 98.81 149 LYS B O 1
ATOM 2796 N N . GLU B 1 150 ? -11.336 -6.656 0.487 1 98.88 150 GLU B N 1
ATOM 2797 C CA . GLU B 1 150 ? -11.242 -5.602 1.493 1 98.88 150 GLU B CA 1
ATOM 2798 C C . GLU B 1 150 ? -11.688 -4.258 0.927 1 98.88 150 GLU B C 1
ATOM 2800 O O . GLU B 1 150 ? -12.008 -3.334 1.68 1 98.88 150 GLU B O 1
ATOM 2805 N N . GLY B 1 151 ? -11.609 -4.137 -0.377 1 98.75 151 GLY B N 1
ATOM 2806 C CA . GLY B 1 151 ? -12 -2.902 -1.037 1 98.75 151 GLY B CA 1
ATOM 2807 C C . GLY B 1 151 ? -11.305 -2.689 -2.367 1 98.75 151 GLY B C 1
ATOM 2808 O O . GLY B 1 151 ? -10.633 -3.594 -2.875 1 98.75 151 GLY B O 1
ATOM 2809 N N . ILE B 1 152 ? -11.555 -1.512 -2.902 1 98.88 152 ILE B N 1
ATOM 2810 C CA . ILE B 1 152 ? -11 -1.155 -4.203 1 98.88 152 ILE B CA 1
ATOM 2811 C C . ILE B 1 152 ? -10.242 0.168 -4.094 1 98.88 152 ILE B C 1
ATOM 2813 O O . ILE B 1 152 ? -10.797 1.169 -3.633 1 98.88 152 ILE B O 1
ATOM 2817 N N . LEU B 1 153 ? -8.977 0.197 -4.41 1 98.88 153 LEU B N 1
ATOM 2818 C CA . LEU B 1 153 ? -8.203 1.427 -4.547 1 98.88 153 LEU B CA 1
ATOM 2819 C C . LEU B 1 153 ? -8.453 2.076 -5.902 1 98.88 153 LEU B C 1
ATOM 2821 O O . LEU B 1 153 ? -7.961 1.596 -6.926 1 98.88 153 LEU B O 1
ATOM 2825 N N . ARG B 1 154 ? -9.164 3.145 -5.906 1 98.81 154 ARG B N 1
ATOM 2826 C CA . ARG B 1 154 ? -9.547 3.811 -7.148 1 98.81 154 ARG B CA 1
ATOM 2827 C C . ARG B 1 154 ? -8.367 4.559 -7.754 1 98.81 154 ARG B C 1
ATOM 2829 O O . ARG B 1 154 ? -7.555 5.141 -7.031 1 98.81 154 ARG B O 1
ATOM 2836 N N . ASN B 1 155 ? -8.242 4.469 -9.102 1 98.81 155 ASN B N 1
ATOM 2837 C CA . ASN B 1 155 ? -7.199 5.172 -9.852 1 98.81 155 ASN B CA 1
ATOM 2838 C C . ASN B 1 155 ? -5.805 4.801 -9.352 1 98.81 155 ASN B C 1
ATOM 2840 O O . ASN B 1 155 ? -4.91 5.648 -9.312 1 98.81 155 ASN B O 1
ATOM 2844 N N . HIS B 1 156 ? -5.641 3.586 -9.023 1 98.75 156 HIS B N 1
ATOM 2845 C CA . HIS B 1 156 ? -4.461 3.17 -8.273 1 98.75 156 HIS B CA 1
ATOM 2846 C C . HIS B 1 156 ? -3.238 3.068 -9.172 1 98.75 156 HIS B C 1
ATOM 2848 O O . HIS B 1 156 ? -2.119 3.365 -8.742 1 98.75 156 HIS B O 1
ATOM 2854 N N . MET B 1 157 ? -3.387 2.711 -10.383 1 98.38 157 MET B N 1
ATOM 2855 C CA . MET B 1 157 ? -2.252 2.521 -11.281 1 98.38 157 MET B CA 1
ATOM 2856 C C . MET B 1 157 ? -2.586 3 -12.688 1 98.38 157 MET B C 1
ATOM 2858 O O . MET B 1 157 ? -3.76 3.076 -13.062 1 98.38 157 MET B O 1
ATOM 2862 N N . ILE B 1 158 ? -1.543 3.344 -13.43 1 97.44 158 ILE B N 1
ATOM 2863 C CA . ILE B 1 158 ? -1.637 3.619 -14.859 1 97.44 158 ILE B CA 1
ATOM 2864 C C . ILE B 1 158 ? -1.057 2.447 -15.648 1 97.44 158 ILE B C 1
ATOM 2866 O O . ILE B 1 158 ? 0.115 2.098 -15.477 1 97.44 158 ILE B O 1
ATOM 2870 N N . ARG B 1 159 ? -1.866 1.872 -16.5 1 95.94 159 ARG B N 1
ATOM 2871 C CA . ARG B 1 159 ? -1.457 0.714 -17.297 1 95.94 159 ARG B CA 1
ATOM 2872 C C . ARG B 1 159 ? -0.471 1.114 -18.391 1 95.94 159 ARG B C 1
ATOM 2874 O O . ARG B 1 159 ? -0.287 2.303 -18.656 1 95.94 159 ARG B O 1
ATOM 2881 N N . LYS B 1 160 ? 0.095 0.103 -18.953 1 90.25 160 LYS B N 1
ATOM 2882 C CA . LYS B 1 160 ? 1.035 0.339 -20.047 1 90.25 160 LYS B CA 1
ATOM 2883 C C . LYS B 1 160 ? 0.379 1.133 -21.172 1 90.25 160 LYS B C 1
ATOM 2885 O O . LYS B 1 160 ? 1.031 1.953 -21.828 1 90.25 160 LYS B O 1
ATOM 2890 N N . ASN B 1 161 ? -0.881 0.895 -21.438 1 92.25 161 ASN B N 1
ATOM 2891 C CA . ASN B 1 161 ? -1.587 1.555 -22.531 1 92.25 161 ASN B CA 1
ATOM 2892 C C . ASN B 1 161 ? -2.143 2.91 -22.094 1 92.25 161 ASN B C 1
ATOM 2894 O O . ASN B 1 161 ? -2.877 3.551 -22.859 1 92.25 161 ASN B O 1
ATOM 2898 N N . GLY B 1 162 ? -1.91 3.322 -20.875 1 94.5 162 GLY B N 1
ATOM 2899 C CA . GLY B 1 162 ? -2.266 4.656 -20.406 1 94.5 162 GLY B CA 1
ATOM 2900 C C . GLY B 1 162 ? -3.586 4.699 -19.672 1 94.5 162 GLY B C 1
ATOM 2901 O O . GLY B 1 162 ? -3.928 5.711 -19.047 1 94.5 162 GLY B O 1
ATOM 2902 N N . THR B 1 163 ? -4.293 3.559 -19.688 1 96.25 163 THR B N 1
ATOM 2903 C CA . THR B 1 163 ? -5.586 3.547 -19.016 1 96.25 163 THR B CA 1
ATOM 2904 C C . THR B 1 163 ? -5.414 3.373 -17.516 1 96.25 163 THR B C 1
ATOM 2906 O O . THR B 1 163 ? -4.359 2.932 -17.047 1 96.25 163 THR B O 1
ATOM 2909 N N . THR B 1 164 ? -6.477 3.713 -16.844 1 97.25 164 THR B N 1
ATOM 2910 C CA . THR B 1 164 ? -6.441 3.684 -15.383 1 97.25 164 THR B CA 1
ATOM 2911 C C . THR B 1 164 ? -6.84 2.307 -14.859 1 97.25 164 THR B C 1
ATOM 2913 O O . THR B 1 164 ? -7.805 1.71 -15.344 1 97.25 164 THR B O 1
ATOM 2916 N N . ARG B 1 165 ? -6.031 1.813 -13.961 1 97.94 165 ARG B N 1
ATOM 2917 C CA . ARG B 1 165 ? -6.355 0.59 -13.234 1 97.94 165 ARG B CA 1
ATOM 2918 C C . ARG B 1 165 ? -6.809 0.901 -11.812 1 97.94 165 ARG B C 1
ATOM 2920 O O . ARG B 1 165 ? -6.129 1.626 -11.078 1 97.94 165 ARG B O 1
ATOM 2927 N N . HIS B 1 166 ? -8.031 0.471 -11.492 1 98.75 166 HIS B N 1
ATOM 2928 C CA . HIS B 1 166 ? -8.398 0.317 -10.094 1 98.75 166 HIS B CA 1
ATOM 2929 C C . HIS B 1 166 ? -7.945 -1.033 -9.547 1 98.75 166 HIS B C 1
ATOM 2931 O O . HIS B 1 166 ? -7.918 -2.025 -10.281 1 98.75 166 HIS B O 1
ATOM 2937 N N . THR B 1 167 ? -7.512 -1.063 -8.297 1 98.81 167 THR B N 1
ATOM 2938 C CA . THR B 1 167 ? -6.949 -2.279 -7.723 1 98.81 167 THR B CA 1
ATOM 2939 C C . THR B 1 167 ? -7.906 -2.887 -6.703 1 98.81 167 THR B C 1
ATOM 2941 O O . THR B 1 167 ? -8.289 -2.229 -5.73 1 98.81 167 THR B O 1
ATOM 2944 N N . VAL B 1 168 ? -8.289 -4.098 -6.93 1 98.94 168 VAL B N 1
ATOM 2945 C CA . VAL B 1 168 ? -9.094 -4.84 -5.965 1 98.94 168 VAL B CA 1
ATOM 2946 C C . VAL B 1 168 ? -8.188 -5.473 -4.914 1 98.94 168 VAL B C 1
ATOM 2948 O O . VAL B 1 168 ? -7.219 -6.156 -5.25 1 98.94 168 VAL B O 1
ATOM 2951 N N . MET B 1 169 ? -8.516 -5.242 -3.68 1 98.94 169 MET B N 1
ATOM 2952 C CA . MET B 1 169 ? -7.68 -5.688 -2.566 1 98.94 169 MET B CA 1
ATOM 2953 C C . MET B 1 169 ? -8.312 -6.879 -1.854 1 98.94 169 MET B C 1
ATOM 2955 O O . MET B 1 169 ? -9.492 -6.844 -1.506 1 98.94 169 MET B O 1
ATOM 2959 N N . TYR B 1 170 ? -7.504 -7.938 -1.636 1 98.94 170 TYR B N 1
ATOM 2960 C CA . TYR B 1 170 ? -7.871 -9.109 -0.845 1 98.94 170 TYR B CA 1
ATOM 2961 C C . TYR B 1 170 ? -6.828 -9.391 0.226 1 98.94 170 TYR B C 1
ATOM 2963 O O . TYR B 1 170 ? -5.672 -8.977 0.102 1 98.94 170 TYR B O 1
ATOM 2971 N N . SER B 1 171 ? -7.277 -10.125 1.251 1 98.94 171 SER B N 1
ATOM 2972 C CA . SER B 1 171 ? -6.289 -10.602 2.215 1 98.94 171 SER B CA 1
ATOM 2973 C C . SER B 1 171 ? -6.742 -11.891 2.889 1 98.94 171 SER B C 1
ATOM 2975 O O . SER B 1 171 ? -7.914 -12.266 2.795 1 98.94 171 SER B O 1
ATOM 2977 N N . ILE B 1 172 ? -5.828 -12.555 3.438 1 98.94 172 ILE B N 1
ATOM 2978 C CA . ILE B 1 172 ? -5.996 -13.602 4.434 1 98.94 172 ILE B CA 1
ATOM 2979 C C . ILE B 1 172 ? -5.211 -13.25 5.695 1 98.94 172 ILE B C 1
ATOM 2981 O O . ILE B 1 172 ? -4.043 -12.859 5.617 1 98.94 172 ILE B O 1
ATOM 2985 N N . THR B 1 173 ? -5.871 -13.359 6.855 1 98.88 173 THR B N 1
ATOM 2986 C CA . THR B 1 173 ? -5.203 -13.039 8.109 1 98.88 173 THR B CA 1
ATOM 2987 C C . THR B 1 173 ? -4.852 -14.305 8.875 1 98.88 173 THR B C 1
ATOM 2989 O O . THR B 1 173 ? -5.406 -15.375 8.602 1 98.88 173 THR B O 1
ATOM 2992 N N . SER B 1 174 ? -3.963 -14.141 9.805 1 98.62 174 SER B N 1
ATOM 2993 C CA . SER B 1 174 ? -3.506 -15.281 10.586 1 98.62 174 SER B CA 1
ATOM 2994 C C . SER B 1 174 ? -4.66 -15.945 11.336 1 98.62 174 SER B C 1
ATOM 2996 O O . SER B 1 174 ? -4.684 -17.156 11.5 1 98.62 174 SER B O 1
ATOM 2998 N N . ASP B 1 175 ? -5.66 -15.188 11.773 1 98.19 175 ASP B N 1
ATOM 2999 C CA . ASP B 1 175 ? -6.816 -15.727 12.477 1 98.19 175 ASP B CA 1
ATOM 3000 C C . ASP B 1 175 ? -7.672 -16.594 11.547 1 98.19 175 ASP B C 1
ATOM 3002 O O . ASP B 1 175 ? -8.32 -17.547 11.992 1 98.19 175 ASP B O 1
ATOM 3006 N N . GLU B 1 176 ? -7.633 -16.312 10.297 1 98.69 176 GLU B N 1
ATOM 3007 C CA . GLU B 1 176 ? -8.461 -16.984 9.312 1 98.69 176 GLU B CA 1
ATOM 3008 C C . GLU B 1 176 ? -7.738 -18.203 8.727 1 98.69 176 GLU B C 1
ATOM 3010 O O . GLU B 1 176 ? -8.367 -19.078 8.133 1 98.69 176 GLU B O 1
ATOM 3015 N N . TRP B 1 177 ? -6.434 -18.266 8.852 1 98.75 177 TRP B N 1
ATOM 3016 C CA . TRP B 1 177 ? -5.594 -19.188 8.109 1 98.75 177 TRP B CA 1
ATOM 3017 C C . TRP B 1 177 ? -5.977 -20.641 8.414 1 98.75 177 TRP B C 1
ATOM 3019 O O . TRP B 1 177 ? -6.121 -21.453 7.504 1 98.75 177 TRP B O 1
ATOM 3029 N N . PRO B 1 178 ? -6.281 -20.984 9.703 1 98.62 178 PRO B N 1
ATOM 3030 C CA . PRO B 1 178 ? -6.613 -22.391 9.945 1 98.62 178 PRO B CA 1
ATOM 3031 C C . PRO B 1 178 ? -7.824 -22.859 9.141 1 98.62 178 PRO B C 1
ATOM 3033 O O . PRO B 1 178 ? -7.789 -23.938 8.539 1 98.62 178 PRO B O 1
ATOM 3036 N N . GLU B 1 179 ? -8.828 -22.062 9.086 1 98.62 179 GLU B N 1
ATOM 3037 C CA . GLU B 1 179 ? -10.023 -22.422 8.328 1 98.62 179 GLU B CA 1
ATOM 3038 C C . GLU B 1 179 ? -9.766 -22.344 6.824 1 98.62 179 GLU B C 1
ATOM 3040 O O . GLU B 1 179 ? -10.242 -23.203 6.062 1 98.62 179 GLU B O 1
ATOM 3045 N N . THR B 1 180 ? -9.078 -21.312 6.414 1 98.81 180 THR B N 1
ATOM 3046 C CA . THR B 1 180 ? -8.742 -21.156 5 1 98.81 180 THR B CA 1
ATOM 3047 C C . THR B 1 180 ? -7.879 -22.312 4.523 1 98.81 180 THR B C 1
ATOM 3049 O O . THR B 1 180 ? -8.078 -22.828 3.422 1 98.81 180 THR B O 1
ATOM 3052 N N . LYS B 1 181 ? -6.938 -22.703 5.34 1 98.62 181 LYS B N 1
ATOM 3053 C CA . LYS B 1 181 ? -6.078 -23.828 5 1 98.62 181 LYS B CA 1
ATOM 3054 C C . LYS B 1 181 ? -6.898 -25.094 4.785 1 98.62 181 LYS B C 1
ATOM 3056 O O . LYS B 1 181 ? -6.715 -25.797 3.787 1 98.62 181 LYS B O 1
ATOM 3061 N N . LYS B 1 182 ? -7.789 -25.375 5.691 1 98.5 182 LYS B N 1
ATOM 3062 C CA . LYS B 1 182 ? -8.664 -26.547 5.562 1 98.5 182 LYS B CA 1
ATOM 3063 C C . LYS B 1 182 ? -9.477 -26.469 4.273 1 98.5 182 LYS B C 1
ATOM 3065 O O . LYS B 1 182 ? -9.594 -27.469 3.555 1 98.5 182 LYS B O 1
ATOM 3070 N N . HIS B 1 183 ? -10.047 -25.344 4.055 1 98.5 183 HIS B N 1
ATOM 3071 C CA . HIS B 1 183 ? -10.82 -25.125 2.84 1 98.5 183 HIS B CA 1
ATOM 3072 C C . HIS B 1 183 ? -9.992 -25.406 1.593 1 98.5 183 HIS B C 1
ATOM 3074 O O . HIS B 1 183 ? -10.445 -26.109 0.683 1 98.5 183 HIS B O 1
ATOM 3080 N N . MET B 1 184 ? -8.766 -24.938 1.542 1 98.31 184 MET B N 1
ATOM 3081 C CA . MET B 1 184 ? -7.895 -25.125 0.385 1 98.31 184 MET B CA 1
ATOM 3082 C C . MET B 1 184 ? -7.508 -26.594 0.233 1 98.31 184 MET B C 1
ATOM 3084 O O . MET B 1 184 ? -7.41 -27.094 -0.885 1 98.31 184 MET B O 1
ATOM 3088 N N . GLU B 1 185 ? -7.25 -27.219 1.366 1 97.75 185 GLU B N 1
ATOM 3089 C CA . GLU B 1 185 ? -6.938 -28.641 1.319 1 97.75 185 GLU B CA 1
ATOM 3090 C C . GLU B 1 185 ? -8.094 -29.438 0.728 1 97.75 185 GLU B C 1
ATOM 3092 O O . GLU B 1 185 ? -7.879 -30.406 -0.01 1 97.75 185 GLU B O 1
ATOM 3097 N N . GLU B 1 186 ? -9.297 -29 1.019 1 96.88 186 GLU B N 1
ATOM 3098 C CA . GLU B 1 186 ? -10.461 -29.641 0.425 1 96.88 186 GLU B CA 1
ATOM 3099 C C . GLU B 1 186 ? -10.531 -29.391 -1.079 1 96.88 186 GLU B C 1
ATOM 3101 O O . GLU B 1 186 ? -10.914 -30.281 -1.847 1 96.88 186 GLU B O 1
ATOM 3106 N N . LEU B 1 187 ? -10.203 -28.219 -1.501 1 94.88 187 LEU B N 1
ATOM 3107 C CA . LEU B 1 187 ? -10.172 -27.875 -2.918 1 94.88 187 LEU B CA 1
ATOM 3108 C C . LEU B 1 187 ? -9.148 -28.719 -3.66 1 94.88 187 LEU B C 1
ATOM 3110 O O . LEU B 1 187 ? -9.375 -29.125 -4.801 1 94.88 187 LEU B O 1
ATOM 3114 N N . LEU B 1 188 ? -7.992 -28.969 -3.037 1 93.44 188 LEU B N 1
ATOM 3115 C CA . LEU B 1 188 ? -6.867 -29.656 -3.666 1 93.44 188 LEU B CA 1
ATOM 3116 C C . LEU B 1 188 ? -7.125 -31.156 -3.746 1 93.44 188 LEU B C 1
ATOM 3118 O O . LEU B 1 188 ? -6.539 -31.844 -4.582 1 93.44 188 LEU B O 1
ATOM 3122 N N . ASN B 1 189 ? -7.957 -31.641 -2.854 1 88.25 189 ASN B N 1
ATOM 3123 C CA . ASN B 1 189 ? -8.258 -33.062 -2.814 1 88.25 189 ASN B CA 1
ATOM 3124 C C . ASN B 1 189 ? -9.438 -33.406 -3.713 1 88.25 189 ASN B C 1
ATOM 3126 O O . ASN B 1 189 ? -9.797 -34.594 -3.846 1 88.25 189 ASN B O 1
ATOM 3130 N N . ARG B 1 190 ? -10.125 -32.469 -4.242 1 77.88 190 ARG B N 1
ATOM 3131 C CA . ARG B 1 190 ? -11.219 -32.75 -5.176 1 77.88 190 ARG B CA 1
ATOM 3132 C C . ARG B 1 190 ? -10.688 -33.031 -6.574 1 77.88 190 ARG B C 1
ATOM 3134 O O . ARG B 1 190 ? -9.617 -32.562 -6.953 1 77.88 190 ARG B O 1
#

InterPro domains:
  IPR000182 GNAT domain [PF13302] (10-148)
  IPR000182 GNAT domain [PS51186] (21-175)
  IPR016181 Acyl-CoA N-acyltransferase [SSF55729] (4-173)